Protein AF-A0A0N0JSH3-F1 (afdb_monomer_lite)

Secondary structure (DSSP, 8-state):
---------TTHHHHHHHHHHHHHHHHHHHHS--------SSHHHHHHHHHHHHTT-THHHHS-B-TTS-BGGG-B-TTSSSBPPTT-SS-TTT---SS--HHHHHHHHHHHHHHHHHHHHHHHHHHHHHHHHHHTTT-GGGTS-SS-HHHHHHHH-HHHHHHH--SS---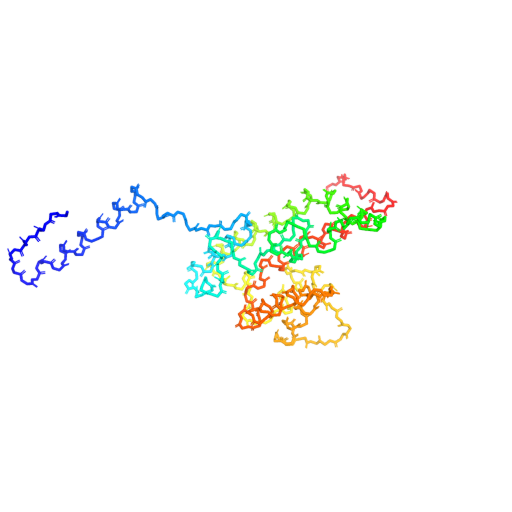-HHHHHHHHHHHHS---SS-HHHHHHHHHHHHHHHH-GGGGHHHHHHHHHHHHHHHHHHHTTTS--------

pLDDT: mean 78.21, std 17.02, range [31.05, 97.19]

Foldseek 3Di:
DDDDDDDDDDPPVVVVVVVVVVVVVCVCCVVPVPPPQLAAPQPLRNLLVVLVVVVVHPVVVLQPADPVRHRLLQQAALQFLEHPDPPDNHHPQQDQPPPGDVNNVVSVVVSVVLNVQLVVLLVVLSVVLSVVCVVVVNDCVSQPDPFDRLVSCVVNQVLLNVQLDDPDDPDGPLVSQVSSCVRQQADDDDDPVVRVSSVSSSVSCNVPVSSCRSSSSRNRSNSVSVVVVVVPPPPPPVPPDDD

Structure (mmCIF, N/CA/C/O backbone):
data_AF-A0A0N0JSH3-F1
#
_entry.id   AF-A0A0N0JSH3-F1
#
loop_
_atom_site.group_PDB
_atom_site.id
_atom_site.type_symbol
_atom_site.label_atom_id
_atom_site.label_alt_id
_atom_site.label_comp_id
_atom_site.label_asym_id
_atom_site.label_entity_id
_atom_site.label_seq_id
_atom_site.pdbx_PDB_ins_code
_atom_site.Cartn_x
_atom_site.Cartn_y
_atom_site.Cartn_z
_atom_site.occupancy
_atom_site.B_iso_or_equiv
_atom_site.auth_seq_id
_atom_site.auth_comp_id
_atom_site.auth_asym_id
_atom_site.auth_atom_id
_atom_site.pdbx_PDB_model_num
ATOM 1 N N . MET A 1 1 ? -18.589 39.983 16.645 1.00 31.05 1 MET A N 1
ATOM 2 C CA . MET A 1 1 ? -19.443 39.032 17.389 1.00 31.05 1 MET A CA 1
ATOM 3 C C . MET A 1 1 ? -20.475 39.830 18.170 1.00 31.05 1 MET A C 1
ATOM 5 O O . MET A 1 1 ? -20.042 40.717 18.897 1.00 31.05 1 MET A O 1
ATOM 9 N N . PRO A 1 2 ? -21.789 39.591 18.030 1.00 38.00 2 PRO A N 1
ATOM 10 C CA . PRO A 1 2 ? -22.764 40.142 18.962 1.00 38.00 2 PRO A CA 1
ATOM 11 C C . PRO A 1 2 ? -22.896 39.219 20.181 1.00 38.00 2 PRO A C 1
ATOM 13 O O . PRO A 1 2 ? -23.019 38.004 20.034 1.00 38.00 2 PRO A O 1
ATOM 16 N N . ALA A 1 3 ? -22.852 39.801 21.378 1.00 40.16 3 ALA A N 1
ATOM 17 C CA . ALA A 1 3 ? -23.120 39.107 22.631 1.00 40.16 3 ALA A CA 1
ATOM 18 C C . ALA A 1 3 ? -24.634 39.093 22.878 1.00 40.16 3 ALA A C 1
ATOM 20 O O . ALA A 1 3 ? -25.240 40.146 23.067 1.00 40.16 3 ALA A O 1
ATOM 21 N N . TYR A 1 4 ? -25.240 37.907 22.866 1.00 42.47 4 TYR A N 1
ATOM 22 C CA . TYR A 1 4 ? -26.627 37.727 23.285 1.00 42.47 4 TYR A CA 1
ATOM 23 C C . TYR A 1 4 ? -26.655 37.365 24.769 1.00 42.47 4 TYR A C 1
ATOM 25 O O . TYR A 1 4 ? -26.170 36.309 25.168 1.00 42.47 4 TYR A O 1
ATOM 33 N N . VAL A 1 5 ? -27.218 38.256 25.584 1.00 43.81 5 VAL A N 1
ATOM 34 C CA . VAL A 1 5 ? -27.524 37.998 26.995 1.00 43.81 5 VAL A CA 1
ATOM 35 C C . VAL A 1 5 ? -28.981 37.552 27.070 1.00 43.81 5 VAL A C 1
ATOM 37 O O . VAL A 1 5 ? -29.881 38.349 26.821 1.00 43.81 5 VAL A O 1
ATOM 40 N N . PHE A 1 6 ? -29.213 36.283 27.408 1.00 46.25 6 PHE A N 1
ATOM 41 C CA . PHE A 1 6 ? -30.544 35.770 27.730 1.00 46.25 6 PHE A CA 1
ATOM 42 C C . PHE A 1 6 ? -30.698 35.686 29.249 1.00 46.25 6 PHE A C 1
ATOM 44 O O . PHE A 1 6 ? -30.020 34.906 29.915 1.00 46.25 6 PHE A O 1
ATOM 51 N N . SER A 1 7 ? -31.595 36.504 29.799 1.00 48.81 7 SER A N 1
ATOM 52 C CA . SER A 1 7 ? -32.065 36.402 31.178 1.00 48.81 7 SER A CA 1
ATOM 53 C C . SER A 1 7 ? -33.375 35.606 31.211 1.00 48.81 7 SER A C 1
ATOM 55 O O . SER A 1 7 ? -34.373 36.021 30.628 1.00 48.81 7 SER A O 1
ATOM 57 N N . GLY A 1 8 ? -33.397 34.464 31.909 1.00 41.50 8 GLY A N 1
ATOM 58 C CA . GLY A 1 8 ? -34.661 33.806 32.264 1.00 41.50 8 GLY A CA 1
ATOM 59 C C . GLY A 1 8 ? -34.626 32.288 32.469 1.00 41.50 8 GLY A C 1
ATOM 60 O O . GLY A 1 8 ? -34.658 31.540 31.507 1.00 41.50 8 GLY A O 1
ATOM 61 N N . ARG A 1 9 ? -34.702 31.886 33.749 1.00 43.53 9 ARG A N 1
ATOM 62 C CA . ARG A 1 9 ? -35.188 30.610 34.332 1.00 43.53 9 ARG A CA 1
ATOM 63 C C . ARG A 1 9 ? -34.548 29.280 33.869 1.00 43.53 9 ARG A C 1
ATOM 65 O O . ARG A 1 9 ? -34.719 28.791 32.758 1.00 43.53 9 ARG A O 1
ATOM 72 N N . GLU A 1 10 ? -33.920 28.636 34.852 1.00 52.78 10 GLU A N 1
ATOM 73 C CA . GLU A 1 10 ? -32.887 27.585 34.814 1.00 52.78 10 GLU A CA 1
ATOM 74 C C . GLU A 1 10 ? -33.228 26.220 34.181 1.00 52.78 10 GLU A C 1
ATOM 76 O O . GLU A 1 10 ? -32.388 25.333 34.223 1.00 52.78 10 GLU A O 1
ATOM 81 N N . HIS A 1 11 ? -34.392 26.020 33.553 1.00 49.91 11 HIS A N 1
ATOM 82 C CA . HIS A 1 11 ? -34.726 24.716 32.942 1.00 49.91 11 HIS A CA 1
ATOM 83 C C . HIS A 1 11 ? -35.143 24.783 31.462 1.00 49.91 11 HIS A C 1
ATOM 85 O O . HIS A 1 11 ? -34.982 23.796 30.755 1.00 49.91 11 HIS A O 1
ATOM 91 N N . GLY A 1 12 ? -35.592 25.937 30.950 1.00 46.66 12 GLY A N 1
ATOM 92 C CA . GLY A 1 12 ? -35.904 26.109 29.518 1.00 46.66 12 GLY A CA 1
ATOM 93 C C . GLY A 1 12 ? -34.688 26.485 28.662 1.00 46.66 12 GLY A C 1
ATOM 94 O O . GLY A 1 12 ? -34.668 26.253 27.456 1.00 46.66 12 GLY A O 1
ATOM 95 N N . CYS A 1 13 ? -33.644 27.041 29.284 1.00 57.53 13 CYS A N 1
ATOM 96 C CA . CYS A 1 13 ? -32.451 27.490 28.570 1.00 57.53 13 CYS A CA 1
ATOM 97 C C . CYS A 1 13 ? -31.596 26.337 28.041 1.00 57.53 13 CYS A C 1
ATOM 99 O O . CYS A 1 13 ? -31.054 26.467 26.954 1.00 57.53 13 CYS A O 1
ATOM 101 N N . ALA A 1 14 ? -31.471 25.217 28.757 1.00 60.38 14 ALA A N 1
ATOM 102 C CA . ALA A 1 14 ? -30.581 24.132 28.333 1.00 60.38 14 ALA A CA 1
ATOM 103 C C . ALA A 1 14 ? -31.042 23.482 27.019 1.00 60.38 14 ALA A C 1
ATOM 105 O O . ALA A 1 14 ? -30.232 23.251 26.124 1.00 60.38 14 ALA A O 1
ATOM 106 N N . GLU A 1 15 ? -32.348 23.251 26.878 1.00 65.94 15 GLU A N 1
ATOM 107 C CA . GLU A 1 15 ? -32.931 22.644 25.681 1.00 65.94 15 GLU A CA 1
ATOM 108 C C . GLU A 1 15 ? -32.900 23.609 24.487 1.00 65.94 15 GLU A C 1
ATOM 110 O O . GLU A 1 15 ? -32.512 23.226 23.387 1.00 65.94 15 GLU A O 1
ATOM 115 N N . LEU A 1 16 ? -33.190 24.896 24.709 1.00 64.56 16 LEU A N 1
ATOM 116 C CA . LEU A 1 16 ? -33.089 25.923 23.668 1.00 64.56 16 LEU A CA 1
ATOM 117 C C . LEU A 1 16 ? -31.639 26.197 23.244 1.00 64.56 16 LEU A C 1
ATOM 119 O O . LEU A 1 16 ? -31.386 26.437 22.065 1.00 64.56 16 LEU A O 1
ATOM 123 N N . ILE A 1 17 ? -30.681 26.115 24.171 1.00 67.56 17 ILE A N 1
ATOM 124 C CA . ILE A 1 17 ? -29.247 26.174 23.861 1.00 67.56 17 ILE A CA 1
ATOM 125 C C . ILE A 1 17 ? -28.844 24.940 23.051 1.00 67.56 17 ILE A C 1
ATOM 127 O O . ILE A 1 17 ? -28.166 25.093 22.043 1.00 67.56 17 ILE A O 1
ATOM 131 N N . ALA A 1 18 ? -29.297 23.738 23.422 1.00 64.56 18 ALA A N 1
ATOM 132 C CA . ALA A 1 18 ? -28.994 22.512 22.685 1.00 64.56 18 ALA A CA 1
ATOM 133 C C . ALA A 1 18 ? -29.562 22.539 21.257 1.00 64.56 18 ALA A C 1
ATOM 135 O O . ALA A 1 18 ? -28.851 22.214 20.305 1.00 64.56 18 ALA A O 1
ATOM 136 N N . ILE A 1 19 ? -30.806 22.998 21.090 1.00 71.75 19 ILE A N 1
ATOM 137 C CA . ILE A 1 19 ? -31.431 23.192 19.775 1.00 71.75 19 ILE A CA 1
ATOM 138 C C . ILE A 1 19 ? -30.678 24.269 18.986 1.00 71.75 19 ILE A C 1
ATOM 140 O O . ILE A 1 19 ? -30.358 24.056 17.819 1.00 71.75 19 ILE A O 1
ATOM 144 N N . GLY A 1 20 ? -30.327 25.394 19.615 1.00 70.31 20 GLY A N 1
ATOM 145 C CA . GLY A 1 20 ? -29.546 26.462 18.990 1.00 70.31 20 GLY A CA 1
ATOM 146 C C . GLY A 1 20 ? -28.155 26.004 18.542 1.00 70.31 20 GLY A C 1
ATOM 147 O O . GLY A 1 20 ? -27.730 26.328 17.436 1.00 70.31 20 GLY A O 1
ATOM 148 N N . SER A 1 21 ? -27.473 25.192 19.350 1.00 61.47 21 SER A N 1
ATOM 149 C CA . SER A 1 21 ? -26.186 24.577 19.017 1.00 61.47 21 SER A CA 1
ATOM 150 C C . SER A 1 21 ? -26.311 23.550 17.894 1.00 61.47 21 SER A C 1
ATOM 152 O O . SER A 1 21 ? -25.480 23.546 16.991 1.00 61.47 21 SER A O 1
ATOM 154 N N . ALA A 1 22 ? -27.358 22.720 17.898 1.00 67.62 22 ALA A N 1
ATOM 155 C CA . ALA A 1 22 ? -27.612 21.751 16.834 1.00 67.62 22 ALA A CA 1
ATOM 156 C C . ALA A 1 22 ? -27.946 22.445 15.505 1.00 67.62 22 ALA A C 1
ATOM 158 O O . ALA A 1 22 ? -27.391 22.093 14.468 1.00 67.62 22 ALA A O 1
ATOM 159 N N . MET A 1 23 ? -28.794 23.477 15.528 1.00 65.56 23 MET A N 1
ATOM 160 C CA . MET A 1 23 ? -29.106 24.288 14.348 1.00 65.56 23 MET A CA 1
ATOM 161 C C . MET A 1 23 ? -27.887 25.072 13.860 1.00 65.56 23 MET A C 1
ATOM 163 O O . MET A 1 23 ? -27.677 25.159 12.654 1.00 65.56 23 MET A O 1
ATOM 167 N N . GLY A 1 24 ? -27.067 25.598 14.774 1.00 62.78 24 GLY A N 1
ATOM 168 C CA . GLY A 1 24 ? -25.796 26.246 14.461 1.00 62.78 24 GLY A CA 1
ATOM 169 C C . GLY A 1 24 ? -24.831 25.291 13.765 1.00 62.78 24 GLY A C 1
ATOM 170 O O . GLY A 1 24 ? -24.335 25.617 12.693 1.00 62.78 24 GLY A O 1
ATOM 171 N N . ALA A 1 25 ? -24.662 24.080 14.300 1.00 61.50 25 ALA A N 1
ATOM 172 C CA . ALA A 1 25 ? -23.846 23.037 13.689 1.00 61.50 25 ALA A CA 1
ATOM 173 C C . ALA A 1 25 ? -24.389 22.627 12.311 1.00 61.50 25 ALA A C 1
ATOM 175 O O . ALA A 1 25 ? -23.640 22.606 11.342 1.00 61.50 25 ALA A O 1
ATOM 176 N N . ILE A 1 26 ? -25.694 22.370 12.174 1.00 68.62 26 ILE A N 1
ATOM 177 C CA . ILE A 1 26 ? -26.312 22.024 10.883 1.00 68.62 26 ILE A CA 1
ATOM 178 C C . ILE A 1 26 ? -26.138 23.163 9.874 1.00 68.62 26 ILE A C 1
ATOM 180 O O . ILE A 1 26 ? -25.808 22.918 8.718 1.00 68.62 26 ILE A O 1
ATOM 184 N N . PHE A 1 27 ? -26.341 24.415 10.279 1.00 63.75 27 PHE A N 1
ATOM 185 C CA . PHE A 1 27 ? -26.174 25.584 9.418 1.00 63.75 27 PHE A CA 1
ATOM 186 C C . PHE A 1 27 ? -24.713 25.791 8.998 1.00 63.75 27 PHE A C 1
ATOM 188 O O . PHE A 1 27 ? -24.432 26.065 7.831 1.00 63.75 27 PHE A O 1
ATOM 195 N N . GLU A 1 28 ? -23.781 25.623 9.933 1.00 50.44 28 GLU A N 1
ATOM 196 C CA . GLU A 1 28 ? -22.346 25.709 9.691 1.00 50.44 28 GLU A CA 1
ATOM 197 C C . GLU A 1 28 ? -21.893 24.596 8.741 1.00 50.44 28 GLU A C 1
ATOM 199 O O . GLU A 1 28 ? -21.322 24.908 7.701 1.00 50.44 28 GLU A O 1
ATOM 204 N N . PHE A 1 29 ? -22.272 23.340 8.992 1.00 51.88 29 PHE A N 1
ATOM 205 C CA . PHE A 1 29 ? -21.924 22.189 8.150 1.00 51.88 29 PHE A CA 1
ATOM 206 C C . PHE A 1 29 ? -22.718 22.090 6.836 1.00 51.88 29 PHE A C 1
ATOM 208 O O . PHE A 1 29 ? -22.288 21.390 5.923 1.00 51.88 29 PHE A O 1
ATOM 215 N N . SER A 1 30 ? -23.849 22.790 6.693 1.00 61.78 30 SER A N 1
ATOM 216 C CA . SER A 1 30 ? -24.606 22.858 5.428 1.00 61.78 30 SER A CA 1
ATOM 217 C C . SER A 1 30 ? -24.150 23.995 4.513 1.00 61.78 30 SER A C 1
ATOM 219 O O . SER A 1 30 ? -24.219 23.852 3.294 1.00 61.78 30 SER A O 1
ATOM 221 N N . ARG A 1 31 ? -23.663 25.118 5.064 1.00 48.12 31 ARG A N 1
ATOM 222 C CA . ARG A 1 31 ? -23.087 26.228 4.276 1.00 48.12 31 ARG A CA 1
ATOM 223 C C . ARG A 1 31 ? -21.583 26.099 4.064 1.00 48.12 31 ARG A C 1
ATOM 225 O O . ARG A 1 31 ? -21.066 26.584 3.062 1.00 48.12 31 ARG A O 1
ATOM 232 N N . HIS A 1 32 ? -20.898 25.463 5.003 1.00 47.12 32 HIS A N 1
ATOM 233 C CA . HIS A 1 32 ? -19.485 25.129 4.952 1.00 47.12 32 HIS A CA 1
ATOM 234 C C . HIS A 1 32 ? -19.392 23.631 5.245 1.00 47.12 32 HIS A C 1
ATOM 236 O O . HIS A 1 32 ? -19.139 23.268 6.397 1.00 47.12 32 HIS A O 1
ATOM 242 N N . PRO A 1 33 ? -19.623 22.745 4.248 1.00 46.34 33 PRO A N 1
ATOM 243 C CA . PRO A 1 33 ? -19.330 21.326 4.433 1.00 46.34 33 PRO A CA 1
ATOM 244 C C . PRO A 1 33 ? -17.952 21.230 5.086 1.00 46.34 33 PRO A C 1
ATOM 246 O O . PRO A 1 33 ? -17.072 22.002 4.674 1.00 46.34 33 PRO A O 1
ATOM 249 N N . PRO A 1 34 ? -17.783 20.404 6.142 1.00 46.03 34 PRO A N 1
ATOM 250 C CA . PRO A 1 34 ? -16.539 20.350 6.898 1.00 46.03 34 PRO A CA 1
ATOM 251 C C . PRO A 1 34 ? -15.423 20.286 5.873 1.00 46.03 34 PRO A C 1
ATOM 253 O O . PRO A 1 34 ? -15.451 19.380 5.036 1.00 46.03 34 PRO A O 1
ATOM 256 N N . ARG A 1 35 ? -14.577 21.339 5.843 1.00 47.41 35 ARG A N 1
ATOM 257 C CA . ARG A 1 35 ? -13.574 21.547 4.786 1.00 47.41 35 ARG A CA 1
ATOM 258 C C . ARG A 1 35 ? -12.965 20.191 4.537 1.00 47.41 35 ARG A C 1
ATOM 260 O O . ARG A 1 35 ? -12.456 19.619 5.502 1.00 47.41 35 ARG A O 1
ATOM 267 N N . SER A 1 36 ? -13.170 19.687 3.320 1.00 43.69 36 SER A N 1
ATOM 268 C CA . SER A 1 36 ? -12.967 18.295 2.936 1.00 43.69 36 SER A CA 1
ATOM 269 C C . SER A 1 36 ? -11.839 17.706 3.767 1.00 43.69 36 SER A C 1
ATOM 271 O O . SER A 1 36 ? -10.771 18.334 3.784 1.00 43.69 36 SER A O 1
ATOM 273 N N . PRO A 1 37 ? -12.033 16.575 4.480 1.00 51.50 37 PRO A N 1
ATOM 274 C CA . PRO A 1 37 ? -10.904 15.895 5.097 1.00 51.50 37 PRO A CA 1
ATOM 275 C C . PRO A 1 37 ? -9.791 15.889 4.059 1.00 51.50 37 PRO A C 1
ATOM 277 O O . PRO A 1 37 ? -10.074 15.623 2.893 1.00 51.50 37 PRO A O 1
ATOM 280 N N . GLN A 1 38 ? -8.593 16.357 4.416 1.00 50.06 38 GLN A N 1
ATOM 281 C CA . GLN A 1 38 ? -7.490 16.387 3.462 1.00 50.06 38 GLN A CA 1
ATOM 282 C C . GLN A 1 38 ? -7.248 14.941 3.040 1.00 50.06 38 GLN A C 1
ATOM 284 O O . GLN A 1 38 ? -6.662 14.145 3.771 1.00 50.06 38 GLN A O 1
ATOM 289 N N . TYR A 1 39 ? -7.849 14.584 1.915 1.00 52.81 39 TYR A N 1
ATOM 290 C CA . TYR A 1 39 ? -7.804 13.264 1.346 1.00 52.81 39 TYR A CA 1
ATOM 291 C C . TYR A 1 39 ? -6.515 13.216 0.554 1.00 52.81 39 TYR A C 1
ATOM 293 O O . TYR A 1 39 ? -6.191 14.141 -0.190 1.00 52.81 39 TYR A O 1
ATOM 301 N N . SER A 1 40 ? -5.750 12.154 0.765 1.00 60.94 40 SER A N 1
ATOM 302 C CA . SER A 1 40 ? -4.561 11.919 -0.031 1.00 60.94 40 SER A CA 1
ATOM 303 C C . SER A 1 40 ? -4.949 11.854 -1.512 1.00 60.94 40 SER A C 1
ATOM 305 O O . SER A 1 40 ? -5.975 11.263 -1.857 1.00 60.94 40 SER A O 1
ATOM 307 N N . ASP A 1 41 ? -4.080 12.355 -2.393 1.00 66.81 41 ASP A N 1
ATOM 308 C CA . ASP A 1 41 ? -4.169 12.117 -3.846 1.00 66.81 41 ASP A CA 1
ATOM 309 C C . ASP A 1 41 ? -4.151 10.613 -4.198 1.00 66.81 41 ASP A C 1
ATOM 311 O O . ASP A 1 41 ? -4.402 10.200 -5.331 1.00 66.81 41 ASP A O 1
ATOM 315 N N . VAL A 1 42 ? -3.836 9.769 -3.215 1.00 81.00 42 VAL A N 1
ATOM 316 C CA . VAL A 1 42 ? -3.850 8.318 -3.296 1.00 81.00 42 VAL A CA 1
ATOM 317 C C . VAL A 1 42 ? -5.218 7.794 -2.838 1.00 81.00 42 VAL A C 1
ATOM 319 O O . VAL A 1 42 ? -5.506 7.736 -1.641 1.00 81.00 42 VAL A O 1
ATOM 322 N N . ALA A 1 43 ? -6.049 7.375 -3.796 1.00 84.75 43 ALA A N 1
ATOM 323 C CA . ALA A 1 43 ? -7.430 6.933 -3.566 1.00 84.75 43 ALA A CA 1
ATOM 324 C C . ALA A 1 43 ? -7.564 5.864 -2.468 1.00 84.75 43 ALA A C 1
ATOM 326 O O . ALA A 1 43 ? -8.422 5.974 -1.596 1.00 84.75 43 ALA A O 1
ATOM 327 N N . GLU A 1 44 ? -6.682 4.865 -2.460 1.00 88.75 44 GLU A N 1
ATOM 328 C CA . GLU A 1 44 ? -6.686 3.807 -1.452 1.00 88.75 44 GLU A CA 1
ATOM 329 C C . GLU A 1 44 ? -6.384 4.319 -0.037 1.00 88.75 44 GLU A C 1
ATOM 331 O O . GLU A 1 44 ? -6.954 3.826 0.928 1.00 88.75 44 GLU A O 1
ATOM 336 N N . VAL A 1 45 ? -5.544 5.343 0.115 1.00 87.00 45 VAL A N 1
ATOM 337 C CA . VAL A 1 45 ? -5.263 5.942 1.429 1.00 87.00 45 VAL A CA 1
ATOM 338 C C . VAL A 1 45 ? -6.488 6.696 1.926 1.00 87.00 45 VAL A C 1
ATOM 340 O O . VAL A 1 45 ? -6.862 6.578 3.088 1.00 87.00 45 VAL A O 1
ATOM 343 N N . SER A 1 46 ? -7.137 7.443 1.038 1.00 85.75 46 SER A N 1
ATOM 344 C CA . SER A 1 46 ? -8.351 8.188 1.361 1.00 85.75 46 SER A CA 1
ATOM 345 C C . SER A 1 46 ? -9.494 7.256 1.760 1.00 85.75 46 SER A C 1
ATOM 347 O O . SER A 1 46 ? -10.121 7.483 2.790 1.00 85.75 46 SER A O 1
ATOM 349 N N . ALA A 1 47 ? -9.706 6.170 1.015 1.00 87.50 47 ALA A N 1
ATOM 350 C CA . ALA A 1 47 ? -10.706 5.159 1.346 1.00 87.50 47 ALA A CA 1
ATOM 351 C C . ALA A 1 47 ? -10.400 4.454 2.678 1.00 87.50 47 ALA A C 1
ATOM 353 O O . ALA A 1 47 ? -11.281 4.327 3.521 1.00 87.50 47 ALA A O 1
ATOM 354 N N . PHE A 1 48 ? -9.141 4.069 2.910 1.00 88.25 48 PHE A N 1
ATOM 355 C CA . PHE A 1 48 ? -8.706 3.479 4.179 1.00 88.25 48 PHE A CA 1
ATOM 356 C C . PHE A 1 48 ? -9.028 4.383 5.371 1.00 88.25 48 PHE A C 1
ATOM 358 O O . PHE A 1 48 ? -9.611 3.943 6.358 1.00 88.25 48 PHE A O 1
ATOM 365 N N . LEU A 1 49 ? -8.677 5.665 5.267 1.00 84.31 49 LEU A N 1
ATOM 366 C CA . LEU A 1 49 ? -8.932 6.628 6.332 1.00 84.31 49 LEU A CA 1
ATOM 367 C C . LEU A 1 49 ? -10.426 6.839 6.565 1.00 84.31 49 LEU A C 1
ATOM 369 O O . LEU A 1 49 ? -10.826 6.956 7.713 1.00 84.31 49 LEU A O 1
ATOM 373 N N . GLN A 1 50 ? -11.245 6.853 5.510 1.00 83.38 50 GLN A N 1
ATOM 374 C CA . GLN A 1 50 ? -12.701 6.962 5.638 1.00 83.38 50 GLN A CA 1
ATOM 375 C C . GLN A 1 50 ? -13.303 5.757 6.364 1.00 83.38 50 GLN A C 1
ATOM 377 O O . GLN A 1 50 ? -14.097 5.948 7.281 1.00 83.38 50 GLN A O 1
ATOM 382 N N . VAL A 1 51 ? -12.903 4.535 5.999 1.00 85.12 51 VAL A N 1
ATOM 383 C CA . VAL A 1 51 ? -13.352 3.313 6.686 1.00 85.12 51 VAL A CA 1
ATOM 384 C C . VAL A 1 51 ? -12.997 3.395 8.168 1.00 85.12 51 VAL A C 1
ATOM 386 O O . VAL A 1 51 ? -13.856 3.217 9.027 1.00 85.12 51 VAL A O 1
ATOM 389 N N . TYR A 1 52 ? -11.751 3.728 8.496 1.00 81.88 52 TYR A N 1
ATOM 390 C CA . TYR A 1 52 ? -11.329 3.755 9.894 1.00 81.88 52 TYR A CA 1
ATOM 391 C C . TYR A 1 52 ? -11.849 4.952 10.698 1.00 81.88 52 TYR A C 1
ATOM 393 O O . TYR A 1 52 ? -11.968 4.841 11.919 1.00 81.88 52 TYR A O 1
ATOM 401 N N . ASP A 1 53 ? -12.227 6.049 10.042 1.00 81.62 53 ASP A N 1
ATOM 402 C CA . ASP A 1 53 ? -12.965 7.153 10.662 1.00 81.62 53 ASP A CA 1
ATOM 403 C C . ASP A 1 53 ? -14.397 6.723 11.029 1.00 81.62 53 ASP A C 1
ATOM 405 O O . ASP A 1 53 ? -14.849 6.958 12.150 1.00 81.62 53 ASP A O 1
ATOM 409 N N . GLN A 1 54 ? -15.079 5.981 10.146 1.00 81.75 54 GLN A N 1
ATOM 410 C CA . GLN A 1 54 ? -16.399 5.394 10.433 1.00 81.75 54 GLN A CA 1
ATOM 411 C C . GLN A 1 54 ? -16.344 4.398 11.600 1.00 81.75 54 GLN A C 1
ATOM 413 O O . GLN A 1 54 ? -17.242 4.377 12.443 1.00 81.75 54 GLN A O 1
ATOM 418 N N . LEU A 1 55 ? -15.249 3.642 11.701 1.00 78.69 55 LEU A N 1
ATOM 419 C CA . LEU A 1 55 ? -14.960 2.735 12.816 1.00 78.69 55 LEU A CA 1
ATOM 420 C C . LEU A 1 55 ? -14.523 3.454 14.105 1.00 78.69 55 LEU A C 1
ATOM 422 O O . LEU A 1 55 ? -14.252 2.794 15.107 1.00 78.69 55 LEU A O 1
ATOM 426 N N . ARG A 1 56 ? -14.434 4.794 14.097 1.00 75.56 56 ARG A N 1
ATOM 427 C CA . ARG A 1 56 ? -13.955 5.629 15.214 1.00 75.56 56 ARG A CA 1
ATOM 428 C C . ARG A 1 56 ? -12.575 5.209 15.732 1.00 75.56 56 ARG A C 1
ATOM 430 O O . ARG A 1 56 ? -12.292 5.299 16.927 1.00 75.56 56 ARG A O 1
ATOM 437 N N . SER A 1 57 ? -11.711 4.735 14.838 1.00 73.62 57 SER A N 1
ATOM 438 C CA . SER A 1 57 ? -10.360 4.304 15.184 1.00 73.62 57 SER A CA 1
ATOM 439 C C . SER A 1 57 ? -9.400 5.499 15.250 1.00 73.62 57 SER A C 1
ATOM 441 O O . SER A 1 57 ? -9.407 6.335 14.343 1.00 73.62 57 SER A O 1
ATOM 443 N N . PRO A 1 58 ? -8.481 5.566 16.234 1.00 69.75 58 PRO A N 1
ATOM 444 C CA . PRO A 1 58 ? -7.478 6.633 16.325 1.00 69.75 58 PRO A CA 1
ATOM 445 C C . PRO A 1 58 ? -6.354 6.515 15.272 1.00 69.75 58 PRO A C 1
ATOM 447 O O . PRO A 1 58 ? -5.322 7.173 15.365 1.00 69.75 58 PRO A O 1
ATOM 450 N N . LEU A 1 59 ? -6.525 5.684 14.237 1.00 71.19 59 LEU A N 1
ATOM 451 C CA . LEU A 1 59 ? -5.556 5.464 13.155 1.00 71.19 59 LEU A CA 1
ATOM 452 C C . LEU A 1 59 ? -5.114 6.744 12.445 1.00 71.19 59 LEU A C 1
ATOM 454 O O . LEU A 1 59 ? -3.968 6.846 12.006 1.00 71.19 59 LEU A O 1
ATOM 458 N N . ARG A 1 60 ? -6.001 7.738 12.348 1.00 65.81 60 ARG A N 1
ATOM 459 C CA . ARG A 1 60 ? -5.686 9.010 11.692 1.00 65.81 60 ARG A CA 1
ATOM 460 C C . ARG A 1 60 ? -4.584 9.788 12.415 1.00 65.81 60 ARG A C 1
ATOM 462 O O . ARG A 1 60 ? -3.846 10.516 11.757 1.00 65.81 60 ARG A O 1
ATOM 469 N N . GLU A 1 61 ? -4.440 9.605 13.726 1.00 67.94 61 GLU A N 1
ATOM 470 C CA . GLU A 1 61 ? -3.380 10.221 14.534 1.00 67.94 61 GLU A CA 1
ATOM 471 C C . GLU A 1 61 ? -2.025 9.530 14.321 1.00 67.94 61 GLU A C 1
ATOM 473 O O . GLU A 1 61 ? -0.973 10.161 14.419 1.00 67.94 61 GLU A O 1
ATOM 478 N N . ALA A 1 62 ? -2.035 8.242 13.961 1.00 69.00 62 ALA A N 1
ATOM 479 C CA . ALA A 1 62 ? -0.826 7.495 13.617 1.00 69.00 62 ALA A CA 1
ATOM 480 C C . ALA A 1 62 ? -0.276 7.859 12.224 1.00 69.00 62 ALA A C 1
ATOM 482 O O . ALA A 1 62 ? 0.911 7.658 11.929 1.00 69.00 62 ALA A O 1
ATOM 483 N N . CYS A 1 63 ? -1.122 8.436 11.369 1.00 68.31 63 CYS A N 1
ATOM 484 C CA . CYS A 1 63 ? -0.721 9.059 10.120 1.00 68.31 63 CYS A CA 1
ATOM 485 C C . CYS A 1 63 ? -0.026 10.398 10.416 1.00 68.31 63 CYS A C 1
ATOM 487 O O . CYS A 1 63 ? -0.670 11.424 10.575 1.00 68.31 63 CYS A O 1
ATOM 489 N N . GLY A 1 64 ? 1.309 10.405 10.467 1.00 65.62 64 GLY A N 1
ATOM 490 C CA . GLY A 1 64 ? 2.080 11.653 10.458 1.00 65.62 64 GLY A CA 1
ATOM 491 C C . GLY A 1 64 ? 1.864 12.380 9.128 1.00 65.62 64 GLY A C 1
ATOM 492 O O . GLY A 1 64 ? 2.344 11.911 8.095 1.00 65.62 64 GLY A O 1
ATOM 493 N N . TRP A 1 65 ? 1.083 13.457 9.134 1.00 66.00 65 TRP A N 1
ATOM 494 C CA . TRP A 1 65 ? 0.801 14.278 7.955 1.00 66.00 65 TRP A CA 1
ATOM 495 C C . TRP A 1 65 ? 1.880 15.348 7.783 1.00 66.00 65 TRP A C 1
ATOM 497 O O . TRP A 1 65 ? 2.294 15.975 8.756 1.00 66.00 65 TRP A O 1
ATOM 507 N N . THR A 1 66 ? 2.328 15.573 6.548 1.00 60.88 66 THR A N 1
ATOM 508 C CA . THR A 1 66 ? 3.201 16.706 6.212 1.00 60.88 66 THR A CA 1
ATOM 509 C C . THR A 1 66 ? 2.410 18.018 6.179 1.00 60.88 66 THR A C 1
ATOM 511 O O . THR A 1 66 ? 1.185 18.011 6.067 1.00 60.88 66 THR A O 1
ATOM 514 N N . GLU A 1 67 ? 3.107 19.162 6.167 1.00 52.91 67 GLU A N 1
ATOM 515 C CA . GLU A 1 67 ? 2.499 20.491 5.940 1.00 52.91 67 GLU A CA 1
ATOM 516 C C . GLU A 1 67 ? 1.698 20.566 4.626 1.00 52.91 67 GLU A C 1
ATOM 518 O O . GLU A 1 67 ? 0.754 21.340 4.499 1.00 52.91 67 GLU A O 1
ATOM 523 N N . THR A 1 68 ? 2.051 19.721 3.653 1.00 52.19 68 THR A N 1
ATOM 524 C CA . THR A 1 68 ? 1.369 19.590 2.359 1.00 52.19 68 THR A CA 1
ATOM 525 C C . THR A 1 68 ? 0.178 18.626 2.384 1.00 52.19 68 THR A C 1
ATOM 527 O O . THR A 1 68 ? -0.374 18.327 1.329 1.00 52.19 68 THR A O 1
ATOM 530 N N . GLY A 1 69 ? -0.206 18.102 3.553 1.00 57.62 69 GLY A N 1
ATOM 531 C CA . GLY A 1 69 ? -1.330 17.176 3.692 1.00 57.62 69 GLY A CA 1
ATOM 532 C C . GLY A 1 69 ? -1.058 15.781 3.126 1.00 57.62 69 GLY A C 1
ATOM 533 O O . GLY A 1 69 ? -1.995 15.043 2.837 1.00 57.62 69 GLY A O 1
ATOM 534 N N . VAL A 1 70 ? 0.208 15.383 2.960 1.00 61.12 70 VAL A N 1
ATOM 535 C CA . VAL A 1 70 ? 0.570 14.026 2.525 1.00 61.12 70 VAL A CA 1
ATOM 536 C C . VAL A 1 70 ? 0.847 13.173 3.752 1.00 61.12 70 VAL A C 1
ATOM 538 O O . VAL A 1 70 ? 1.666 13.528 4.598 1.00 61.12 70 VAL A O 1
ATOM 541 N N . CYS A 1 71 ? 0.201 12.013 3.846 1.00 69.12 71 CYS A N 1
ATOM 542 C CA . CYS A 1 71 ? 0.540 11.052 4.884 1.00 69.12 71 CYS A CA 1
ATOM 543 C C . CYS A 1 71 ? 1.949 10.503 4.620 1.00 69.12 71 CYS A C 1
ATOM 545 O O . CYS A 1 71 ? 2.185 9.821 3.619 1.00 69.12 71 CYS A O 1
ATOM 547 N N . GLU A 1 72 ? 2.889 10.760 5.531 1.00 73.06 72 GLU A N 1
ATOM 548 C CA . GLU A 1 72 ? 4.280 10.318 5.410 1.00 73.06 72 GLU A CA 1
ATOM 549 C C . GLU A 1 72 ? 4.408 8.803 5.262 1.00 73.06 72 GLU A C 1
ATOM 551 O O . GLU A 1 72 ? 5.397 8.333 4.704 1.00 73.06 72 GLU A O 1
ATOM 556 N N . LEU A 1 73 ? 3.432 8.028 5.744 1.00 81.06 73 LEU A N 1
ATOM 557 C CA . LEU A 1 73 ? 3.396 6.571 5.602 1.00 81.06 73 LEU A CA 1
ATOM 558 C C . LEU A 1 73 ? 3.248 6.137 4.138 1.00 81.06 73 LEU A C 1
ATOM 560 O O . LEU A 1 73 ? 3.836 5.133 3.738 1.00 81.06 73 LEU A O 1
ATOM 564 N N . TYR A 1 74 ? 2.522 6.913 3.332 1.00 84.50 74 TYR A N 1
ATOM 565 C CA . TYR A 1 74 ? 1.992 6.485 2.038 1.00 84.50 74 TYR A CA 1
ATOM 566 C C . TYR A 1 74 ? 2.572 7.263 0.852 1.00 84.50 74 TYR A C 1
ATOM 568 O O . TYR A 1 74 ? 1.877 7.632 -0.092 1.00 84.50 74 TYR A O 1
ATOM 576 N N . GLN A 1 75 ? 3.888 7.473 0.870 1.00 86.75 75 GLN A N 1
ATOM 577 C CA . GLN A 1 75 ? 4.636 8.000 -0.274 1.00 86.75 75 GLN A CA 1
ATOM 578 C C . GLN A 1 75 ? 4.921 6.878 -1.275 1.00 86.75 75 GLN A C 1
ATOM 580 O O . GLN A 1 75 ? 6.019 6.327 -1.304 1.00 86.75 75 GLN A O 1
ATOM 585 N N . PHE A 1 76 ? 3.920 6.474 -2.053 1.00 90.56 76 PHE A N 1
ATOM 586 C CA . PHE A 1 76 ? 4.072 5.386 -3.016 1.00 90.56 76 PHE A CA 1
ATOM 587 C C . PHE A 1 76 ? 4.696 5.840 -4.336 1.00 90.56 76 PHE A C 1
ATOM 589 O O . PHE A 1 76 ? 4.472 6.941 -4.830 1.00 90.56 76 PHE A O 1
ATOM 596 N N . CYS A 1 77 ? 5.428 4.929 -4.969 1.00 91.56 77 CYS A N 1
ATOM 597 C CA . CYS A 1 77 ? 5.829 5.074 -6.356 1.00 91.56 77 CYS A CA 1
ATOM 598 C C . CYS A 1 77 ? 4.598 5.102 -7.271 1.00 91.56 77 CYS A C 1
ATOM 600 O O . CYS A 1 77 ? 3.710 4.258 -7.159 1.00 91.56 77 CYS A O 1
ATOM 602 N N . ALA A 1 78 ? 4.614 5.984 -8.270 1.00 90.75 78 ALA A N 1
ATOM 603 C CA . ALA A 1 78 ? 3.580 6.064 -9.298 1.00 90.75 78 ALA A CA 1
ATOM 604 C C . ALA A 1 78 ? 3.340 4.726 -10.024 1.00 90.75 78 ALA A C 1
ATOM 606 O O . ALA A 1 78 ? 2.235 4.457 -10.473 1.00 90.75 78 ALA A O 1
ATOM 607 N N . TYR A 1 79 ? 4.360 3.868 -10.122 1.00 92.19 79 TYR A N 1
ATOM 608 C CA . TYR A 1 79 ? 4.291 2.615 -10.878 1.00 92.19 79 TYR A CA 1
ATOM 609 C C . TYR A 1 79 ? 4.244 1.351 -10.015 1.00 92.19 79 TYR A C 1
ATOM 611 O O . TYR A 1 79 ? 4.256 0.272 -10.584 1.00 92.19 79 TYR A O 1
ATOM 619 N N . CYS A 1 80 ? 4.282 1.415 -8.680 1.00 92.00 80 CYS A N 1
ATOM 620 C CA . CYS A 1 80 ? 4.154 0.209 -7.845 1.00 92.00 80 CYS A CA 1
ATOM 621 C C . CYS A 1 80 ? 3.798 0.536 -6.386 1.00 92.00 80 CYS A C 1
ATOM 623 O O . CYS A 1 80 ? 3.476 1.667 -6.031 1.00 92.00 80 CYS A O 1
ATOM 625 N N . TRP A 1 81 ? 3.862 -0.478 -5.524 1.00 93.44 81 TRP A N 1
ATOM 626 C CA . TRP A 1 81 ? 3.605 -0.369 -4.087 1.00 93.44 81 TRP A CA 1
ATOM 627 C C . TRP A 1 81 ? 4.800 0.138 -3.269 1.00 93.44 81 TRP A C 1
ATOM 629 O O . TRP A 1 81 ? 4.664 0.423 -2.083 1.00 93.44 81 TRP A O 1
ATOM 639 N N . ARG A 1 82 ? 5.998 0.206 -3.865 1.00 91.56 82 ARG A N 1
ATOM 640 C CA . ARG A 1 82 ? 7.215 0.591 -3.138 1.00 91.56 82 ARG A CA 1
ATOM 641 C C . ARG A 1 82 ? 7.170 2.063 -2.772 1.00 91.56 82 ARG A C 1
ATOM 643 O O . ARG A 1 82 ? 6.686 2.879 -3.554 1.00 91.56 82 ARG A O 1
ATOM 650 N N . ARG A 1 83 ? 7.770 2.399 -1.635 1.00 89.81 83 ARG A N 1
ATOM 651 C CA . ARG A 1 83 ? 7.906 3.781 -1.196 1.00 89.81 83 ARG A CA 1
ATOM 652 C C . ARG A 1 83 ? 8.881 4.562 -2.090 1.00 89.81 83 ARG A C 1
ATOM 654 O O . ARG A 1 83 ? 9.968 4.068 -2.409 1.00 89.81 83 ARG A O 1
ATOM 661 N N . SER A 1 84 ? 8.492 5.768 -2.492 1.00 88.12 84 SER A N 1
ATOM 662 C CA . SER A 1 84 ? 9.362 6.762 -3.118 1.00 88.12 84 SER A CA 1
ATOM 663 C C . SER A 1 84 ? 10.076 7.610 -2.063 1.00 88.12 84 SER A C 1
ATOM 665 O O . SER A 1 84 ? 9.653 7.699 -0.911 1.00 88.12 84 SER A O 1
ATOM 667 N N . ALA A 1 85 ? 11.205 8.212 -2.439 1.00 81.44 85 ALA A N 1
ATOM 668 C CA . ALA A 1 85 ? 11.851 9.192 -1.572 1.00 81.44 85 ALA A CA 1
ATOM 669 C C . ALA A 1 85 ? 11.002 10.472 -1.483 1.00 81.44 85 ALA A C 1
ATOM 671 O O . ALA A 1 85 ? 10.239 10.779 -2.402 1.00 81.44 85 ALA A O 1
ATOM 672 N N . ALA A 1 86 ? 11.179 11.242 -0.408 1.00 76.88 86 ALA A N 1
ATOM 673 C CA . ALA A 1 86 ? 10.488 12.515 -0.227 1.00 76.88 86 ALA A CA 1
ATOM 674 C C . ALA A 1 86 ? 10.690 13.434 -1.447 1.00 76.88 86 ALA A C 1
ATOM 676 O O . ALA A 1 86 ? 11.800 13.560 -1.969 1.00 76.88 86 ALA A O 1
ATOM 677 N N . GLY A 1 87 ? 9.598 14.031 -1.932 1.00 77.31 87 GLY A N 1
ATOM 678 C CA . GLY A 1 87 ? 9.599 14.887 -3.124 1.00 77.31 87 GLY A CA 1
ATOM 679 C C . GLY A 1 87 ? 9.774 14.152 -4.461 1.00 77.31 87 GLY A C 1
ATOM 680 O O . GLY A 1 87 ? 9.810 14.802 -5.503 1.00 77.31 87 GLY A O 1
ATOM 681 N N . LYS A 1 88 ? 9.868 12.814 -4.471 1.00 84.06 88 LYS A N 1
ATOM 682 C CA . LYS A 1 88 ? 9.948 12.006 -5.696 1.00 84.06 88 LYS A CA 1
ATOM 683 C C . LYS A 1 88 ? 8.671 11.197 -5.905 1.00 84.06 88 LYS A C 1
ATOM 685 O O . LYS A 1 88 ? 8.117 10.622 -4.973 1.00 84.06 88 LYS A O 1
ATOM 690 N N . SER A 1 89 ? 8.259 11.062 -7.164 1.00 87.19 89 SER A N 1
ATOM 691 C CA . SER A 1 89 ? 7.131 10.209 -7.569 1.00 87.19 89 SER A CA 1
ATOM 692 C C . SER A 1 89 ? 7.530 8.755 -7.845 1.00 87.19 89 SER A C 1
ATOM 694 O O . SER A 1 89 ? 6.671 7.890 -7.999 1.00 87.19 89 SER A O 1
ATOM 696 N N . LEU A 1 90 ? 8.830 8.451 -7.923 1.00 89.56 90 LEU A N 1
ATOM 697 C CA . LEU A 1 90 ? 9.344 7.121 -8.253 1.00 89.56 90 LEU A CA 1
ATOM 698 C C . LEU A 1 90 ? 10.205 6.560 -7.119 1.00 89.56 90 LEU A C 1
ATOM 700 O O . LEU A 1 90 ? 10.972 7.286 -6.489 1.00 89.56 90 LEU A O 1
ATOM 704 N N . CYS A 1 91 ? 10.087 5.254 -6.874 1.00 89.38 91 CYS A N 1
ATOM 705 C CA . CYS A 1 91 ? 11.010 4.520 -6.007 1.00 89.38 91 CYS A CA 1
ATOM 706 C C . CYS A 1 91 ? 12.320 4.212 -6.737 1.00 89.38 91 CYS 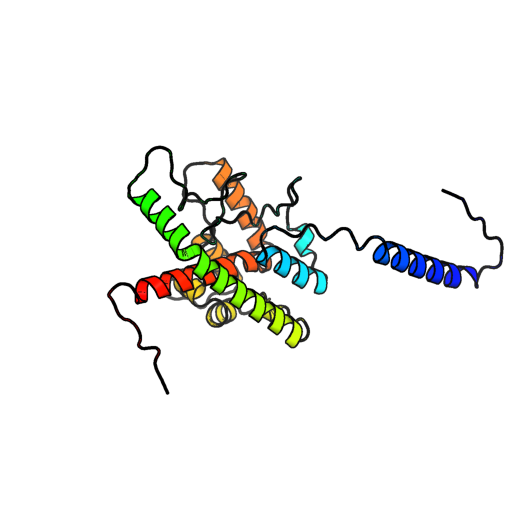A C 1
ATOM 708 O O . CYS A 1 91 ? 12.330 4.123 -7.964 1.00 89.38 91 CYS A O 1
ATOM 710 N N . ASP A 1 92 ? 13.370 3.883 -5.991 1.00 85.88 92 ASP A N 1
ATOM 711 C CA . ASP A 1 92 ? 14.693 3.508 -6.512 1.00 85.88 92 ASP A CA 1
ATOM 712 C C . ASP A 1 92 ? 14.666 2.384 -7.562 1.00 85.88 92 ASP A C 1
ATOM 714 O O . ASP A 1 92 ? 15.510 2.326 -8.448 1.00 85.88 92 ASP A O 1
ATOM 718 N N . HIS A 1 93 ? 13.675 1.486 -7.518 1.00 86.19 93 HIS A N 1
ATOM 719 C CA . HIS A 1 93 ? 13.540 0.431 -8.530 1.00 86.19 93 HIS A CA 1
ATOM 720 C C . HIS A 1 93 ? 13.144 0.962 -9.921 1.00 86.19 93 HIS A C 1
ATOM 722 O O . HIS A 1 93 ? 13.492 0.355 -10.936 1.00 86.19 93 HIS A O 1
ATOM 728 N N . HIS A 1 94 ? 12.381 2.055 -9.953 1.00 88.06 94 HIS A N 1
ATOM 729 C CA . HIS A 1 94 ? 11.831 2.673 -11.160 1.00 88.06 94 HIS A CA 1
ATOM 730 C C . HIS A 1 94 ? 12.496 4.005 -11.508 1.00 88.06 94 HIS A C 1
ATOM 732 O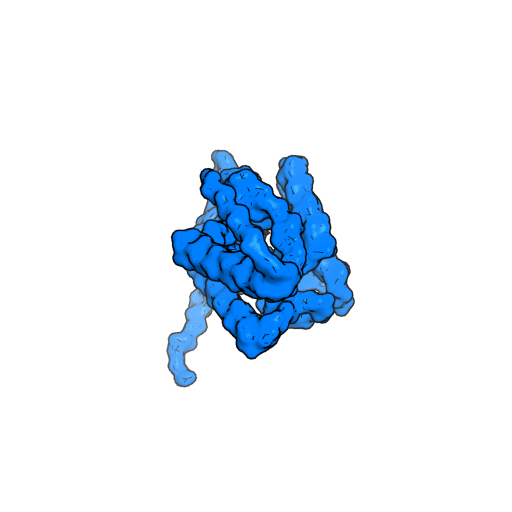 O . HIS A 1 94 ? 12.288 4.504 -12.613 1.00 88.06 94 HIS A O 1
ATOM 738 N N . ALA A 1 95 ? 13.268 4.583 -10.589 1.00 85.62 95 ALA A N 1
ATOM 739 C CA . ALA A 1 95 ? 14.097 5.737 -10.866 1.00 85.62 95 ALA A CA 1
ATOM 740 C C . ALA A 1 95 ? 15.128 5.388 -11.951 1.00 85.62 95 ALA A C 1
ATOM 742 O O . ALA A 1 95 ? 15.692 4.291 -11.988 1.00 85.62 95 ALA A O 1
ATOM 743 N N . VAL A 1 96 ? 15.339 6.332 -12.862 1.00 77.44 96 VAL A N 1
ATOM 744 C CA . VAL A 1 96 ? 16.404 6.267 -13.858 1.00 77.44 96 VAL A CA 1
ATOM 745 C C . VAL A 1 96 ? 17.453 7.263 -13.391 1.00 77.44 96 VAL A C 1
ATOM 747 O O . VAL A 1 96 ? 17.260 8.465 -13.553 1.00 77.44 96 VAL A O 1
ATOM 750 N N . ASP A 1 97 ? 18.514 6.777 -12.751 1.00 65.50 97 ASP A N 1
ATOM 751 C CA . ASP A 1 97 ? 19.631 7.640 -12.363 1.00 65.50 97 ASP A CA 1
ATOM 752 C C . ASP A 1 97 ? 20.410 8.115 -13.602 1.00 65.50 97 ASP A C 1
ATOM 754 O O . ASP A 1 97 ? 20.298 7.536 -14.688 1.00 65.50 97 ASP A O 1
ATOM 758 N N . GLY A 1 98 ? 21.167 9.207 -13.434 1.00 54.41 98 GLY A N 1
ATOM 759 C CA . GLY A 1 98 ? 21.806 9.981 -14.509 1.00 54.41 98 GLY A CA 1
ATOM 760 C C . GLY A 1 98 ? 22.696 9.179 -15.466 1.00 54.41 98 GLY A C 1
ATOM 761 O O . GLY A 1 98 ? 22.820 9.556 -16.629 1.00 54.41 98 GLY A O 1
ATOM 762 N N . GLU A 1 99 ? 23.221 8.031 -15.037 1.00 53.50 99 GLU A N 1
ATOM 763 C CA . GLU A 1 99 ? 23.796 7.023 -15.927 1.00 53.50 99 GLU A CA 1
ATOM 764 C C . GLU A 1 99 ? 22.749 5.944 -16.219 1.00 53.50 99 GLU A C 1
ATOM 766 O O . GLU A 1 99 ? 22.458 5.062 -15.406 1.00 53.50 99 GLU A O 1
ATOM 771 N N . ARG A 1 100 ? 22.141 6.025 -17.408 1.00 58.59 100 ARG A N 1
ATOM 772 C CA . ARG A 1 100 ? 21.120 5.078 -17.868 1.00 58.59 100 ARG A CA 1
ATOM 773 C C . ARG A 1 100 ? 21.702 3.671 -17.989 1.00 58.59 100 ARG A C 1
ATOM 775 O O . ARG A 1 100 ? 22.104 3.254 -19.074 1.00 58.59 100 ARG A O 1
ATOM 782 N N . SER A 1 101 ? 21.654 2.884 -16.918 1.00 70.81 101 SER A N 1
ATOM 783 C CA . SER A 1 101 ? 21.771 1.439 -17.084 1.00 70.81 101 SER A CA 1
ATOM 784 C C . SER A 1 101 ? 20.576 0.953 -17.916 1.00 70.81 101 SER A C 1
ATOM 786 O O . SER A 1 101 ? 19.426 1.375 -17.731 1.00 70.81 101 SER A O 1
ATOM 788 N N . SER A 1 102 ? 20.830 0.059 -18.870 1.00 76.06 102 SER A N 1
ATOM 789 C CA . SER A 1 102 ? 19.773 -0.549 -19.689 1.00 76.06 102 SER A CA 1
ATOM 790 C C . SER A 1 102 ? 18.693 -1.207 -18.814 1.00 76.06 102 SER A C 1
ATOM 792 O O . SER A 1 102 ? 17.504 -1.157 -19.134 1.00 76.06 102 SER A O 1
ATOM 794 N N . ALA A 1 103 ? 19.092 -1.733 -17.652 1.00 80.94 103 ALA A N 1
ATOM 795 C CA . ALA A 1 103 ? 18.212 -2.346 -16.668 1.00 80.94 103 ALA A CA 1
ATOM 796 C C . ALA A 1 103 ? 17.265 -1.350 -15.972 1.00 80.94 103 ALA A C 1
ATOM 798 O O . ALA A 1 103 ? 16.081 -1.664 -15.819 1.00 80.94 103 ALA A O 1
ATOM 799 N N . SER A 1 104 ? 17.731 -0.164 -15.556 1.00 79.44 104 SER A N 1
ATOM 800 C CA . SER A 1 104 ? 16.859 0.847 -14.926 1.00 79.44 104 SER A CA 1
ATOM 801 C C . SER A 1 104 ? 15.840 1.392 -15.926 1.00 79.44 104 SER A C 1
ATOM 803 O O . SER A 1 104 ? 14.647 1.464 -15.629 1.00 79.44 104 SER A O 1
ATOM 805 N N . THR A 1 105 ? 16.277 1.642 -17.163 1.00 84.31 105 THR A N 1
ATOM 806 C CA . THR A 1 105 ? 15.395 2.073 -18.257 1.00 84.31 105 THR A CA 1
ATOM 807 C C . THR A 1 105 ? 14.329 1.018 -18.568 1.00 84.31 105 THR A C 1
ATOM 809 O O . THR A 1 105 ? 13.152 1.350 -18.727 1.00 84.31 105 THR A O 1
ATOM 812 N N . ALA A 1 106 ? 14.704 -0.265 -18.612 1.00 85.62 106 ALA A N 1
ATOM 813 C CA . ALA A 1 106 ? 13.762 -1.359 -18.838 1.00 85.62 106 ALA A CA 1
ATOM 814 C C . ALA A 1 106 ? 12.709 -1.463 -17.721 1.00 85.62 106 ALA A C 1
ATOM 816 O O . ALA A 1 106 ? 11.526 -1.637 -18.017 1.00 85.62 106 ALA A O 1
ATOM 817 N N . ARG A 1 107 ? 13.108 -1.306 -16.450 1.00 88.12 107 ARG A N 1
ATOM 818 C CA . ARG A 1 107 ? 12.183 -1.299 -15.301 1.00 88.12 107 ARG A CA 1
ATOM 819 C C . ARG A 1 107 ? 11.227 -0.116 -15.354 1.00 88.12 107 ARG A C 1
ATOM 821 O O . ARG A 1 107 ? 10.024 -0.321 -15.234 1.00 88.12 107 ARG A O 1
ATOM 828 N N . TYR A 1 108 ? 11.735 1.090 -15.608 1.00 89.44 108 TYR A N 1
ATOM 829 C CA . TYR A 1 108 ? 10.912 2.287 -15.789 1.00 89.44 108 TYR A CA 1
ATOM 830 C C . TYR A 1 108 ? 9.862 2.089 -16.894 1.00 89.44 108 TYR A C 1
ATOM 832 O O . TYR A 1 108 ? 8.669 2.307 -16.681 1.00 89.44 108 TYR A O 1
ATOM 840 N N . GLN A 1 109 ? 10.280 1.606 -18.069 1.00 89.88 109 GLN A N 1
ATOM 841 C CA . GLN A 1 109 ? 9.359 1.352 -19.177 1.00 89.88 109 GLN A CA 1
ATOM 842 C C . GLN A 1 109 ? 8.363 0.232 -18.867 1.00 89.88 109 GLN A C 1
ATOM 844 O O . GLN A 1 109 ? 7.207 0.315 -19.283 1.00 89.88 109 GLN A O 1
ATOM 849 N N . ALA A 1 110 ? 8.786 -0.820 -18.164 1.00 88.19 110 ALA A N 1
ATOM 850 C CA . ALA A 1 110 ? 7.890 -1.880 -17.723 1.00 88.19 110 ALA A CA 1
ATOM 851 C C . ALA A 1 110 ? 6.816 -1.329 -16.773 1.00 88.19 110 ALA A C 1
ATOM 853 O O . ALA A 1 110 ? 5.641 -1.604 -17.012 1.00 88.19 110 ALA A O 1
ATOM 854 N N . GLY A 1 111 ? 7.226 -0.501 -15.804 1.00 91.19 111 GLY A N 1
ATOM 855 C CA . GLY A 1 111 ? 6.383 0.329 -14.938 1.00 91.19 111 GLY A CA 1
ATOM 856 C C . GLY A 1 111 ? 5.311 1.070 -15.723 1.00 91.19 111 GLY A C 1
ATOM 857 O O . GLY A 1 111 ? 4.120 0.779 -15.627 1.00 91.19 111 GLY A O 1
ATOM 858 N N . ARG A 1 112 ? 5.766 1.962 -16.605 1.00 92.38 112 ARG A N 1
ATOM 859 C CA . ARG A 1 112 ? 4.904 2.816 -17.426 1.00 92.38 112 ARG A CA 1
ATOM 860 C C . ARG A 1 112 ? 3.921 2.034 -18.301 1.00 92.38 112 ARG A C 1
ATOM 862 O O . ARG A 1 112 ? 2.776 2.440 -18.439 1.00 92.38 112 ARG A O 1
ATOM 869 N N . ARG A 1 113 ? 4.343 0.908 -18.890 1.00 91.62 113 ARG A N 1
ATOM 870 C CA . ARG A 1 113 ? 3.471 0.060 -19.731 1.00 91.62 113 ARG A CA 1
ATOM 871 C C . ARG A 1 113 ? 2.394 -0.672 -18.928 1.00 91.62 113 ARG A C 1
ATOM 873 O O . ARG A 1 113 ? 1.377 -1.039 -19.503 1.00 91.62 113 ARG A O 1
ATOM 880 N N . LEU A 1 114 ? 2.639 -0.942 -17.647 1.00 93.25 114 LEU A N 1
ATOM 881 C CA . LEU A 1 114 ? 1.698 -1.647 -16.777 1.00 93.25 114 LEU A CA 1
ATOM 882 C C . LEU A 1 114 ? 0.756 -0.712 -16.023 1.00 93.25 114 LEU A C 1
ATOM 884 O O . LEU A 1 114 ? -0.260 -1.194 -15.538 1.00 93.25 114 LEU A O 1
ATOM 888 N N . LEU A 1 115 ? 1.065 0.587 -15.959 1.00 93.56 115 LEU A N 1
ATOM 889 C CA . LEU A 1 115 ? 0.356 1.566 -15.136 1.00 93.56 115 LEU A CA 1
ATOM 890 C C . LEU A 1 115 ? -1.168 1.480 -15.272 1.00 93.56 115 LEU A C 1
ATOM 892 O O . LEU A 1 115 ? -1.842 1.215 -14.287 1.00 93.56 115 LEU A O 1
ATOM 896 N N . GLY A 1 116 ? -1.704 1.579 -16.491 1.00 94.38 116 GLY A N 1
ATOM 897 C CA . GLY A 1 116 ? -3.158 1.558 -16.675 1.00 94.38 116 GLY A CA 1
ATOM 898 C C . GLY A 1 116 ? -3.817 0.224 -16.297 1.00 94.38 116 GLY A C 1
ATOM 899 O O . GLY A 1 116 ? -4.968 0.206 -15.879 1.00 94.38 116 GLY A O 1
ATOM 900 N N . ALA A 1 117 ? -3.114 -0.907 -16.428 1.00 95.06 117 ALA A N 1
ATOM 901 C CA . ALA A 1 117 ? -3.632 -2.195 -15.958 1.00 95.06 117 ALA A CA 1
ATOM 902 C C . ALA A 1 117 ? -3.566 -2.297 -14.428 1.00 95.06 117 ALA A C 1
ATOM 904 O O . ALA A 1 117 ? -4.496 -2.805 -13.811 1.00 95.06 117 ALA A O 1
ATOM 905 N N . PHE A 1 118 ? -2.491 -1.782 -13.830 1.00 95.62 118 PHE A N 1
ATOM 906 C CA . PHE A 1 118 ? -2.313 -1.701 -12.385 1.00 95.62 118 PHE A CA 1
ATOM 907 C C . PHE A 1 118 ? -3.384 -0.831 -11.719 1.00 95.62 118 PHE A C 1
ATOM 909 O O . PHE A 1 118 ? -4.010 -1.293 -10.771 1.00 95.62 118 PHE A O 1
ATOM 916 N N . GLU A 1 119 ? -3.638 0.373 -12.232 1.00 94.44 119 GLU A N 1
ATOM 917 C CA . GLU A 1 119 ? -4.664 1.280 -11.703 1.00 94.44 119 GLU A CA 1
ATOM 918 C C . GLU A 1 119 ? -6.049 0.642 -11.775 1.00 94.44 119 GLU A C 1
ATOM 920 O O . GLU A 1 119 ? -6.723 0.554 -10.757 1.00 94.44 119 GLU A O 1
ATOM 925 N N . ARG A 1 120 ? -6.428 0.066 -12.926 1.00 95.56 120 ARG A N 1
ATOM 926 C CA . ARG A 1 120 ? -7.70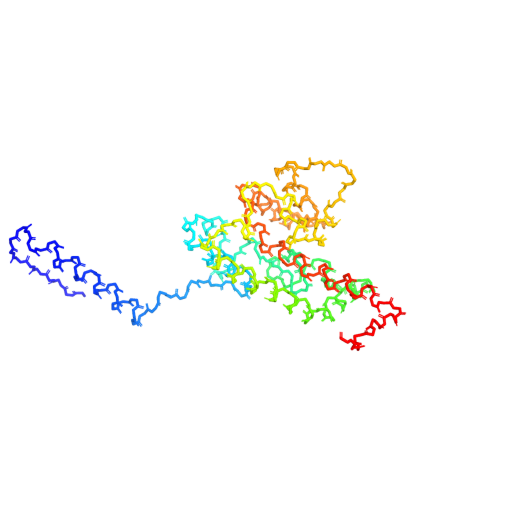7 -0.652 -13.055 1.00 95.56 120 ARG A CA 1
ATOM 927 C C . ARG A 1 120 ? -7.836 -1.817 -12.077 1.00 95.56 120 ARG A C 1
ATOM 929 O O . ARG A 1 120 ? -8.898 -1.994 -11.493 1.00 95.56 120 ARG A O 1
ATOM 936 N N . GLN A 1 121 ? -6.780 -2.615 -11.909 1.00 96.12 121 GLN A N 1
ATOM 937 C CA . GLN A 1 121 ? -6.795 -3.738 -10.971 1.00 96.12 121 GLN A CA 1
ATOM 938 C C . GLN A 1 121 ? -6.946 -3.247 -9.528 1.00 96.12 121 GLN A C 1
ATOM 940 O O . GLN A 1 121 ? -7.753 -3.792 -8.779 1.00 96.12 121 GLN A O 1
ATOM 945 N N . ARG A 1 122 ? -6.189 -2.213 -9.147 1.00 96.06 122 ARG A N 1
ATOM 946 C CA . ARG A 1 122 ? -6.265 -1.593 -7.823 1.00 96.06 122 ARG A CA 1
ATOM 947 C C . ARG A 1 122 ? -7.660 -1.036 -7.564 1.00 96.06 122 ARG A C 1
ATOM 949 O O . ARG A 1 122 ? -8.222 -1.329 -6.518 1.00 96.06 122 ARG A O 1
ATOM 956 N N . ASP A 1 123 ? -8.211 -0.272 -8.500 1.00 94.62 123 ASP A N 1
ATOM 957 C CA . ASP A 1 123 ? -9.508 0.387 -8.341 1.00 94.62 123 ASP A CA 1
ATOM 958 C C . ASP A 1 123 ? -10.634 -0.647 -8.251 1.00 94.62 123 ASP A C 1
ATOM 960 O O . ASP A 1 123 ? -11.483 -0.550 -7.373 1.00 94.62 123 ASP A O 1
ATOM 964 N N . ALA A 1 124 ? -10.592 -1.705 -9.068 1.00 94.94 124 ALA A N 1
ATOM 965 C CA . ALA A 1 124 ? -11.552 -2.804 -8.982 1.00 94.94 124 ALA A CA 1
ATOM 966 C C . ALA A 1 124 ? -11.502 -3.523 -7.622 1.00 94.94 124 ALA A C 1
ATOM 968 O O . ALA A 1 124 ? -12.543 -3.835 -7.045 1.00 94.94 124 ALA A O 1
ATOM 969 N N . MET A 1 125 ? -10.299 -3.779 -7.097 1.00 95.19 125 MET A N 1
ATOM 970 C CA . MET A 1 125 ? -10.133 -4.373 -5.769 1.00 95.19 125 MET A CA 1
ATOM 971 C C . MET A 1 125 ? -10.621 -3.437 -4.662 1.00 95.19 125 MET A C 1
ATOM 973 O O . MET A 1 125 ? -11.342 -3.881 -3.772 1.00 95.19 125 MET A O 1
ATOM 977 N N . LEU A 1 126 ? -10.255 -2.156 -4.747 1.00 94.81 126 LEU A N 1
ATOM 978 C CA . LEU A 1 126 ? -10.652 -1.121 -3.802 1.00 94.81 126 LEU A CA 1
ATOM 979 C C . LEU A 1 126 ? -12.175 -1.008 -3.733 1.00 94.81 126 LEU A C 1
ATOM 981 O O . LEU A 1 126 ? -12.749 -1.135 -2.659 1.00 94.81 126 LEU A O 1
ATOM 985 N N . THR A 1 127 ? -12.834 -0.823 -4.878 1.00 92.88 127 THR A N 1
ATOM 986 C CA . THR A 1 127 ? -14.294 -0.719 -4.954 1.00 92.88 127 THR A CA 1
ATOM 987 C C . THR A 1 127 ? -14.967 -1.947 -4.359 1.00 92.88 127 THR A C 1
ATOM 989 O O . THR A 1 127 ? -15.883 -1.797 -3.559 1.00 92.88 127 THR A O 1
ATOM 992 N N . ARG A 1 128 ? -14.499 -3.155 -4.696 1.00 94.00 128 ARG A N 1
ATOM 993 C CA . ARG A 1 128 ? -15.064 -4.394 -4.153 1.00 94.00 128 ARG A CA 1
ATOM 994 C C . ARG A 1 128 ? -14.959 -4.454 -2.629 1.00 94.00 128 ARG A C 1
ATOM 996 O O . ARG A 1 128 ? -15.938 -4.789 -1.980 1.00 94.00 128 ARG A O 1
ATOM 1003 N N . GLU A 1 129 ? -13.796 -4.137 -2.067 1.00 93.62 129 GLU A N 1
ATOM 1004 C CA . GLU A 1 129 ? -13.586 -4.216 -0.616 1.00 93.62 129 GLU A CA 1
ATOM 1005 C C . GLU A 1 129 ? -14.376 -3.163 0.155 1.00 93.62 129 GLU A C 1
ATOM 1007 O O . GLU A 1 129 ? -14.906 -3.468 1.217 1.00 93.62 129 GLU A O 1
ATOM 1012 N N . ILE A 1 130 ? -14.504 -1.950 -0.386 1.00 91.75 130 ILE A N 1
ATOM 1013 C CA . ILE A 1 130 ? -15.322 -0.903 0.236 1.00 91.75 130 ILE A CA 1
ATOM 1014 C C . ILE A 1 130 ? -16.811 -1.256 0.174 1.00 91.75 130 ILE A C 1
ATOM 1016 O O . ILE A 1 130 ? -17.514 -1.083 1.166 1.00 91.75 130 ILE A O 1
ATOM 1020 N N . LEU A 1 131 ? -17.299 -1.784 -0.954 1.00 90.94 131 LEU A N 1
ATOM 1021 C CA . LEU A 1 131 ? -18.684 -2.253 -1.054 1.00 90.94 131 LEU A CA 1
ATOM 1022 C C . LEU A 1 131 ? -18.956 -3.379 -0.058 1.00 90.94 131 LEU A C 1
ATOM 1024 O O . LEU A 1 131 ? -19.903 -3.288 0.713 1.00 90.94 131 LEU A O 1
ATOM 1028 N N . GLU A 1 132 ? -18.086 -4.386 -0.010 1.00 91.75 132 GLU A N 1
ATOM 1029 C CA . GLU A 1 132 ? -18.242 -5.506 0.914 1.00 91.75 132 GLU A CA 1
ATOM 1030 C C . GLU A 1 132 ? -18.173 -5.065 2.381 1.00 91.75 132 GLU A C 1
ATOM 1032 O O . GLU A 1 132 ? -18.927 -5.568 3.209 1.00 91.75 132 GLU A O 1
ATOM 1037 N N . PHE A 1 133 ? -17.316 -4.096 2.711 1.00 90.44 133 PHE A N 1
ATOM 1038 C CA . PHE A 1 133 ? -17.268 -3.508 4.047 1.00 90.44 133 PHE A CA 1
ATOM 1039 C C . PHE A 1 133 ? -18.621 -2.895 4.436 1.00 90.44 133 PHE A C 1
ATOM 1041 O O . PHE A 1 133 ? -19.102 -3.115 5.545 1.00 90.44 133 PHE A O 1
ATOM 1048 N N . HIS A 1 134 ? -19.270 -2.174 3.519 1.00 87.19 134 HIS A N 1
ATOM 1049 C CA . HIS A 1 134 ? -20.596 -1.609 3.766 1.00 87.19 134 HIS A CA 1
ATOM 1050 C C . HIS A 1 134 ? -21.710 -2.664 3.798 1.00 87.19 134 HIS A C 1
ATOM 1052 O O . HIS A 1 134 ? -22.640 -2.528 4.587 1.00 87.19 134 HIS A O 1
ATOM 1058 N N . GLU A 1 135 ? -21.621 -3.709 2.976 1.00 89.12 135 GLU A N 1
ATOM 1059 C CA . GLU A 1 135 ? -22.602 -4.803 2.928 1.00 89.12 135 GLU A CA 1
ATOM 1060 C C . GLU A 1 135 ? -22.538 -5.721 4.157 1.00 89.12 135 GLU A C 1
ATOM 1062 O O . GLU A 1 135 ? -23.539 -6.342 4.507 1.00 89.12 135 GLU A O 1
ATOM 1067 N N . ARG A 1 136 ? -21.382 -5.800 4.824 1.00 87.12 136 ARG A N 1
ATOM 1068 C CA . ARG A 1 136 ? -21.168 -6.594 6.044 1.00 87.12 136 ARG A CA 1
ATOM 1069 C C . ARG A 1 136 ? -21.226 -5.759 7.322 1.00 87.12 136 ARG A C 1
ATOM 1071 O O . ARG A 1 136 ? -20.443 -5.983 8.239 1.00 87.12 136 ARG A O 1
ATOM 1078 N N . ASP A 1 137 ? -22.105 -4.762 7.368 1.00 85.31 137 ASP A N 1
ATOM 1079 C CA . ASP A 1 137 ? -22.322 -3.925 8.556 1.00 85.31 137 ASP A CA 1
ATOM 1080 C C . ASP A 1 137 ? -21.029 -3.308 9.130 1.00 85.31 137 ASP A C 1
ATOM 1082 O O . ASP A 1 137 ? -20.865 -3.179 10.343 1.00 85.31 137 ASP A O 1
ATOM 1086 N N . MET A 1 138 ? -20.105 -2.894 8.253 1.00 84.38 138 MET A N 1
ATOM 1087 C CA . MET A 1 138 ? -18.834 -2.256 8.621 1.00 84.38 138 MET A CA 1
ATOM 1088 C C . MET A 1 138 ? -17.872 -3.183 9.386 1.00 84.38 138 MET A C 1
ATOM 1090 O O . MET A 1 138 ? -17.114 -2.741 10.251 1.00 84.38 138 MET A O 1
ATOM 1094 N N . GLU A 1 139 ? -17.860 -4.478 9.065 1.00 83.38 139 GLU A N 1
ATOM 1095 C CA . GLU A 1 139 ? -16.927 -5.435 9.662 1.00 83.38 139 GLU A CA 1
ATOM 1096 C C . GLU A 1 139 ? -15.463 -5.138 9.270 1.00 83.38 139 GLU A C 1
ATOM 1098 O O . GLU A 1 139 ? -15.057 -5.257 8.110 1.00 83.38 139 GLU A O 1
ATOM 1103 N N . VAL A 1 140 ? -14.630 -4.805 10.266 1.00 74.62 140 VAL A N 1
ATOM 1104 C CA . VAL A 1 140 ? -13.208 -4.440 10.081 1.00 74.62 140 VAL A CA 1
ATOM 1105 C C . VAL A 1 140 ? -12.414 -5.538 9.375 1.00 74.62 140 VAL A C 1
ATOM 1107 O O . VAL A 1 140 ? -11.539 -5.234 8.563 1.00 74.62 140 VAL A O 1
ATOM 1110 N N . GLY A 1 141 ? -12.767 -6.805 9.619 1.00 81.00 141 GLY A N 1
ATOM 1111 C CA . GLY A 1 141 ? -12.110 -7.977 9.040 1.00 81.00 141 GLY A CA 1
ATOM 1112 C C . GLY A 1 141 ? -12.134 -8.030 7.509 1.00 81.00 141 GLY A C 1
ATOM 1113 O O . GLY A 1 141 ? -11.277 -8.683 6.912 1.00 81.00 141 GLY A O 1
ATOM 1114 N N . VAL A 1 142 ? -13.043 -7.296 6.855 1.00 81.81 142 VAL A N 1
ATOM 1115 C CA . VAL A 1 142 ? -13.037 -7.131 5.392 1.00 81.81 142 VAL A CA 1
ATOM 1116 C C . VAL A 1 142 ? -11.793 -6.370 4.932 1.00 81.81 142 VAL A C 1
ATOM 1118 O O . VAL A 1 142 ? -11.152 -6.757 3.952 1.00 81.81 142 VAL A O 1
ATOM 1121 N N . ILE A 1 143 ? -11.431 -5.310 5.658 1.00 86.62 143 ILE A N 1
ATOM 1122 C CA . ILE A 1 143 ? -10.294 -4.445 5.342 1.00 86.62 143 ILE A CA 1
ATOM 1123 C C . ILE A 1 143 ? -9.019 -5.011 5.952 1.00 86.62 143 ILE A C 1
ATOM 1125 O O . ILE A 1 143 ? -8.054 -5.241 5.237 1.00 86.62 143 ILE A O 1
ATOM 1129 N N . PHE A 1 144 ? -8.985 -5.273 7.254 1.00 89.81 144 PHE A N 1
ATOM 1130 C CA . PHE A 1 144 ? -7.824 -5.881 7.893 1.00 89.81 144 PHE A CA 1
ATOM 1131 C C . PHE A 1 144 ? -8.267 -6.673 9.126 1.00 89.81 144 PHE A C 1
ATOM 1133 O O . PHE A 1 144 ? -8.989 -6.125 9.958 1.00 89.81 144 PHE A O 1
ATOM 1140 N N . PRO A 1 145 ? -7.859 -7.942 9.267 1.00 90.94 145 PRO A N 1
ATOM 1141 C CA . PRO A 1 145 ? -8.323 -8.780 10.360 1.00 90.94 145 PRO A CA 1
ATOM 1142 C C . PRO A 1 145 ? -7.559 -8.486 11.655 1.00 90.94 145 PRO A C 1
ATOM 1144 O O . PRO A 1 145 ? -6.353 -8.233 11.631 1.00 90.94 145 PRO A O 1
ATOM 1147 N N . ASP A 1 146 ? -8.243 -8.609 12.791 1.00 86.69 146 ASP A N 1
ATOM 1148 C CA . ASP A 1 146 ? -7.597 -8.568 14.108 1.00 86.69 146 ASP A CA 1
ATOM 1149 C C . ASP A 1 146 ? -6.837 -9.870 14.418 1.00 86.69 146 ASP A C 1
ATOM 1151 O O . ASP A 1 146 ? -5.877 -9.859 15.186 1.00 86.69 146 ASP A O 1
ATOM 1155 N N . GLN A 1 147 ? -7.274 -10.993 13.831 1.00 88.94 147 GLN A N 1
ATOM 1156 C CA . GLN A 1 147 ? -6.668 -12.319 13.982 1.00 88.94 147 GLN A CA 1
ATOM 1157 C C . GLN A 1 147 ? -6.769 -13.130 12.686 1.00 88.94 147 GLN A C 1
ATOM 1159 O O . GLN A 1 147 ? -7.717 -12.978 11.918 1.00 88.94 147 GLN A O 1
ATOM 1164 N N . GLY A 1 148 ? -5.836 -14.056 12.465 1.00 91.00 148 GLY A N 1
ATOM 1165 C CA . GLY A 1 148 ? -5.884 -14.961 11.312 1.00 91.00 148 GLY A CA 1
ATOM 1166 C C . GLY A 1 148 ? -5.413 -14.291 10.021 1.00 91.00 148 GLY A C 1
ATOM 1167 O O . GLY A 1 148 ? -5.922 -14.572 8.932 1.00 91.00 148 GLY A O 1
ATOM 1168 N N . LEU A 1 149 ? -4.408 -13.423 10.136 1.00 91.81 149 LEU A N 1
ATOM 1169 C CA . LEU A 1 149 ? -3.867 -12.618 9.046 1.00 91.81 149 LEU A CA 1
ATOM 1170 C C . LEU A 1 149 ? -3.377 -13.472 7.874 1.00 91.81 149 LEU A C 1
ATOM 1172 O O . LEU A 1 149 ? -3.541 -13.079 6.723 1.00 91.81 149 LEU A O 1
ATOM 1176 N N . TRP A 1 150 ? -2.813 -14.655 8.135 1.00 92.00 150 TRP A N 1
ATOM 1177 C CA . TRP A 1 150 ? -2.382 -15.554 7.060 1.00 92.00 150 TRP A CA 1
ATOM 1178 C C . TRP A 1 150 ? -3.550 -16.035 6.190 1.00 92.00 150 TRP A C 1
ATOM 1180 O O . TRP A 1 150 ? -3.462 -15.983 4.964 1.00 92.00 150 TRP A O 1
ATOM 1190 N N . ALA A 1 151 ? -4.651 -16.471 6.808 1.00 91.44 151 ALA A N 1
ATOM 1191 C CA . ALA A 1 151 ? -5.831 -16.927 6.075 1.00 91.44 151 ALA A CA 1
ATOM 1192 C C . ALA A 1 151 ? -6.432 -15.779 5.253 1.00 91.44 151 ALA A C 1
ATOM 1194 O O . ALA A 1 151 ? -6.693 -15.942 4.060 1.00 91.44 151 ALA A O 1
ATOM 1195 N N . TRP A 1 152 ? -6.537 -14.599 5.868 1.00 93.81 152 TRP A N 1
ATOM 1196 C CA . TRP A 1 152 ? -6.977 -13.385 5.190 1.00 93.81 152 TRP A CA 1
ATOM 1197 C C . TRP A 1 152 ? -6.068 -13.017 4.010 1.00 93.81 152 TRP A C 1
ATOM 1199 O O . TRP A 1 152 ? -6.566 -12.708 2.932 1.00 93.81 152 TRP A O 1
ATOM 1209 N N . LEU A 1 153 ? -4.738 -13.106 4.150 1.00 93.38 153 LEU A N 1
ATOM 1210 C CA . LEU A 1 153 ? -3.807 -12.865 3.042 1.00 93.38 153 LEU A CA 1
ATOM 1211 C C . LEU A 1 153 ? -4.012 -13.866 1.906 1.00 93.38 153 LEU A C 1
ATOM 1213 O O . LEU A 1 153 ? -4.048 -13.459 0.751 1.00 93.38 153 LEU A O 1
ATOM 1217 N N . CYS A 1 154 ? -4.157 -15.157 2.204 1.00 92.38 154 CYS A N 1
ATOM 1218 C CA . CYS A 1 154 ? -4.388 -16.168 1.174 1.00 92.38 154 CYS A CA 1
ATOM 1219 C C . CYS A 1 154 ? -5.681 -15.918 0.386 1.00 92.38 154 CYS A C 1
ATOM 1221 O O . CYS A 1 154 ? -5.698 -16.116 -0.826 1.00 92.38 154 CYS A O 1
ATOM 1223 N N . GLU A 1 155 ? -6.743 -15.473 1.057 1.00 92.88 155 GLU A N 1
ATOM 1224 C CA . GLU A 1 155 ? -8.030 -15.176 0.427 1.00 92.88 155 GLU A CA 1
ATOM 1225 C C . GLU A 1 155 ? -8.007 -13.845 -0.342 1.00 92.88 155 GLU A C 1
ATOM 1227 O O . GLU A 1 155 ? -8.419 -13.766 -1.500 1.00 92.88 155 GLU A O 1
ATOM 1232 N N . ARG A 1 156 ? -7.520 -12.779 0.300 1.00 93.94 156 ARG A N 1
ATOM 1233 C CA . ARG A 1 156 ? -7.688 -11.389 -0.154 1.00 93.94 156 ARG A CA 1
ATOM 1234 C C . ARG A 1 156 ? -6.482 -10.850 -0.910 1.00 93.94 156 ARG A C 1
ATOM 1236 O O . ARG A 1 156 ? -6.611 -9.895 -1.680 1.00 93.94 156 ARG A O 1
ATOM 1243 N N . ARG A 1 157 ? -5.295 -11.394 -0.651 1.00 95.19 157 ARG A N 1
ATOM 1244 C CA . ARG A 1 157 ? -4.001 -10.936 -1.180 1.00 95.19 157 ARG A CA 1
ATOM 1245 C C . ARG A 1 157 ? -3.140 -12.123 -1.664 1.00 95.19 157 ARG A C 1
ATOM 1247 O O . ARG A 1 157 ? -1.999 -12.268 -1.215 1.00 95.19 157 ARG A O 1
ATOM 1254 N N . PRO A 1 158 ? -3.660 -13.003 -2.541 1.00 94.62 158 PRO A N 1
ATOM 1255 C CA . PRO A 1 158 ? -2.985 -14.249 -2.902 1.00 94.62 158 PRO A CA 1
ATOM 1256 C C . PRO A 1 158 ? -1.606 -14.042 -3.544 1.00 94.62 158 PRO A C 1
ATOM 1258 O O . PRO A 1 158 ? -0.688 -14.818 -3.276 1.00 94.62 158 PRO A O 1
ATOM 1261 N N . HIS A 1 159 ? -1.408 -12.997 -4.354 1.00 94.81 159 HIS A N 1
ATOM 1262 C CA . HIS A 1 159 ? -0.101 -12.737 -4.963 1.00 94.81 159 HIS A CA 1
ATOM 1263 C C . HIS A 1 159 ? 0.919 -12.185 -3.962 1.00 94.81 159 HIS A C 1
ATOM 1265 O O . HIS A 1 159 ? 2.111 -12.483 -4.065 1.00 94.81 159 HIS A O 1
ATOM 1271 N N . VAL A 1 160 ? 0.479 -11.403 -2.976 1.00 94.44 160 VAL A N 1
ATOM 1272 C CA . VAL A 1 160 ? 1.321 -11.020 -1.839 1.00 94.44 160 VAL A CA 1
ATOM 1273 C C . VAL A 1 160 ? 1.645 -12.242 -0.989 1.00 94.44 160 VAL A C 1
ATOM 1275 O O . VAL A 1 160 ? 2.805 -12.411 -0.624 1.00 94.44 160 VAL A O 1
ATOM 1278 N N . ALA A 1 161 ? 0.667 -13.105 -0.705 1.00 92.62 161 ALA A N 1
ATOM 1279 C CA . ALA A 1 161 ? 0.892 -14.336 0.046 1.00 92.62 161 ALA A CA 1
ATOM 1280 C C . ALA A 1 161 ? 1.973 -15.199 -0.627 1.00 92.62 161 ALA A C 1
ATOM 1282 O O . ALA A 1 161 ? 2.892 -15.650 0.052 1.00 92.62 161 ALA A O 1
ATOM 1283 N N . GLU A 1 162 ? 1.937 -15.333 -1.957 1.00 90.75 162 GLU A N 1
ATOM 1284 C CA . GLU A 1 162 ? 2.968 -16.017 -2.752 1.00 90.75 162 GLU A CA 1
ATOM 1285 C C . GLU A 1 162 ? 4.354 -15.347 -2.634 1.00 90.75 162 GLU A C 1
ATOM 1287 O O . GLU A 1 162 ? 5.358 -16.023 -2.421 1.00 90.75 162 GLU A O 1
ATOM 1292 N N . GLU A 1 163 ? 4.432 -14.014 -2.725 1.00 88.06 163 GLU A N 1
ATOM 1293 C CA . GLU A 1 163 ? 5.695 -13.257 -2.624 1.00 88.06 163 GLU A CA 1
ATOM 1294 C C . GLU A 1 163 ? 6.303 -13.280 -1.204 1.00 88.06 163 GLU A C 1
ATOM 1296 O O . GLU A 1 163 ? 7.526 -13.163 -1.028 1.00 88.06 163 GLU A O 1
ATOM 1301 N N . VAL A 1 164 ? 5.447 -13.402 -0.187 1.00 87.19 164 VAL A N 1
ATOM 1302 C CA . VAL A 1 164 ? 5.813 -13.482 1.231 1.00 87.19 164 VAL A CA 1
ATOM 1303 C C . VAL A 1 164 ? 6.162 -14.917 1.627 1.00 87.19 164 VAL A C 1
ATOM 1305 O O . VAL A 1 164 ? 6.992 -15.106 2.515 1.00 87.19 164 VAL A O 1
ATOM 1308 N N . GLN A 1 165 ? 5.608 -15.939 0.972 1.00 78.62 165 GLN A N 1
ATOM 1309 C CA . GLN A 1 165 ? 5.806 -17.327 1.375 1.00 78.62 165 GLN A CA 1
ATOM 1310 C C . GLN A 1 165 ? 7.290 -17.731 1.349 1.00 78.62 165 GLN A C 1
ATOM 1312 O O . GLN A 1 165 ? 7.939 -17.833 0.308 1.00 78.62 165 GLN A O 1
ATOM 1317 N N . VAL A 1 166 ? 7.825 -18.018 2.536 1.00 57.97 166 VAL A N 1
ATOM 1318 C CA . VAL A 1 166 ? 9.053 -18.794 2.721 1.00 57.97 166 VAL A CA 1
ATOM 1319 C C . VAL A 1 166 ? 8.620 -20.183 3.167 1.00 57.97 166 VAL A C 1
ATOM 1321 O O . VAL A 1 166 ? 7.696 -20.327 3.964 1.00 57.97 166 VAL A O 1
ATOM 1324 N N . ARG A 1 167 ? 9.255 -21.202 2.584 1.00 54.88 167 ARG A N 1
ATOM 1325 C CA . ARG A 1 167 ? 9.019 -22.624 2.852 1.00 54.88 167 ARG A CA 1
ATOM 1326 C C . ARG A 1 167 ? 8.822 -22.871 4.360 1.00 54.88 167 ARG A C 1
ATOM 1328 O O . ARG A 1 167 ? 9.774 -22.739 5.114 1.00 54.88 167 ARG A O 1
ATOM 1335 N N . ALA A 1 168 ? 7.607 -23.279 4.732 1.00 53.28 168 ALA A N 1
ATOM 1336 C CA . ALA A 1 168 ? 7.229 -23.896 6.007 1.00 53.28 168 ALA A CA 1
ATOM 1337 C C . ALA A 1 168 ? 7.255 -23.023 7.286 1.00 53.28 168 ALA A C 1
ATOM 1339 O O . ALA A 1 168 ? 8.233 -23.022 8.022 1.00 53.28 168 ALA A O 1
ATOM 1340 N N . ALA A 1 169 ? 6.114 -22.409 7.619 1.00 56.88 169 ALA A N 1
ATOM 1341 C CA . ALA A 1 169 ? 5.583 -22.332 8.988 1.00 56.88 169 ALA A CA 1
ATOM 1342 C C . ALA A 1 169 ? 4.104 -21.889 8.945 1.00 56.88 169 ALA A C 1
ATOM 1344 O O . ALA A 1 169 ? 3.761 -21.060 8.098 1.00 56.88 169 ALA A O 1
ATOM 1345 N N . PRO A 1 170 ? 3.219 -22.391 9.827 1.00 61.81 170 PRO A N 1
ATOM 1346 C CA . PRO A 1 170 ? 2.017 -21.646 10.175 1.00 61.81 170 PRO A CA 1
ATOM 1347 C C . PRO A 1 170 ? 2.475 -20.371 10.889 1.00 61.81 170 PRO A C 1
ATOM 1349 O O . PRO A 1 170 ? 3.062 -20.431 11.969 1.00 61.81 170 PRO A O 1
ATOM 1352 N N . TRP A 1 171 ? 2.291 -19.221 10.249 1.00 70.12 171 TRP A N 1
ATOM 1353 C CA . TRP A 1 171 ? 2.670 -17.952 10.850 1.00 70.12 171 TRP A CA 1
ATOM 1354 C C . TRP A 1 171 ? 1.620 -17.547 11.883 1.00 70.12 171 TRP A C 1
ATOM 1356 O O . TRP A 1 171 ? 0.433 -17.509 11.563 1.00 70.12 171 TRP A O 1
ATOM 1366 N N . SER A 1 172 ? 2.053 -17.213 13.097 1.00 84.06 172 SER A N 1
ATOM 1367 C CA . SER A 1 172 ? 1.272 -16.303 13.932 1.00 84.06 172 SER A CA 1
ATOM 1368 C C . SER A 1 172 ? 1.318 -14.894 13.331 1.00 84.06 172 SER A C 1
ATOM 1370 O O . SER A 1 172 ? 2.229 -14.559 12.565 1.00 84.06 172 SER A O 1
ATOM 1372 N N . ASP A 1 173 ? 0.326 -14.069 13.661 1.00 89.06 173 ASP A N 1
ATOM 1373 C CA . ASP A 1 173 ? 0.115 -12.784 12.987 1.00 89.06 173 ASP A CA 1
ATOM 1374 C C . ASP A 1 173 ? 1.285 -11.802 13.190 1.00 89.06 173 ASP A C 1
ATOM 1376 O O . ASP A 1 173 ? 1.704 -11.140 12.244 1.00 89.06 173 ASP A O 1
ATOM 1380 N N . GLU A 1 174 ? 1.890 -11.755 14.380 1.00 89.62 174 GLU A N 1
ATOM 1381 C CA . GLU A 1 174 ? 3.028 -10.871 14.689 1.00 89.62 174 GLU A CA 1
ATOM 1382 C C . GLU A 1 174 ? 4.293 -11.176 13.850 1.00 89.62 174 GLU A C 1
ATOM 1384 O O . GLU A 1 174 ? 4.747 -10.293 13.115 1.00 89.62 174 GLU A O 1
ATOM 1389 N N . PRO A 1 175 ? 4.854 -12.406 13.853 1.00 90.06 175 PRO A N 1
ATOM 1390 C CA . PRO A 1 175 ? 5.950 -12.773 12.954 1.00 90.06 175 PRO A CA 1
ATOM 1391 C C . PRO A 1 175 ? 5.618 -12.589 11.471 1.00 90.06 175 PRO A C 1
ATOM 1393 O O . PRO A 1 175 ? 6.503 -12.256 10.680 1.00 90.06 175 PRO A O 1
ATOM 1396 N N . LEU A 1 176 ? 4.353 -12.788 11.079 1.00 91.00 176 LEU A N 1
ATOM 1397 C CA . LEU A 1 176 ? 3.909 -12.548 9.709 1.00 91.00 176 LEU A CA 1
ATOM 1398 C C . LEU A 1 176 ? 4.010 -11.067 9.337 1.00 91.00 176 LEU A C 1
ATOM 1400 O O . LEU A 1 176 ? 4.496 -10.752 8.253 1.00 91.00 176 LEU A O 1
ATOM 1404 N N . ILE A 1 177 ? 3.594 -10.161 10.225 1.00 93.00 177 ILE A N 1
ATOM 1405 C CA . ILE A 1 177 ? 3.717 -8.710 10.027 1.00 93.00 177 ILE A CA 1
ATOM 1406 C C . ILE A 1 177 ? 5.181 -8.325 9.808 1.00 93.00 177 ILE A C 1
ATOM 1408 O O . ILE A 1 177 ? 5.499 -7.643 8.829 1.00 93.00 177 ILE A O 1
ATOM 1412 N N . ASP A 1 178 ? 6.083 -8.801 10.665 1.00 91.38 178 ASP A N 1
ATOM 1413 C CA . ASP A 1 178 ? 7.516 -8.526 10.539 1.00 91.38 178 ASP A CA 1
ATOM 1414 C C . ASP A 1 178 ? 8.092 -9.037 9.221 1.00 91.38 178 ASP A C 1
ATOM 1416 O O . ASP A 1 178 ? 8.838 -8.331 8.529 1.00 91.38 178 ASP A O 1
ATOM 1420 N N . HIS A 1 179 ? 7.707 -10.251 8.842 1.00 90.88 179 HIS A N 1
ATOM 1421 C CA . HIS A 1 179 ? 8.148 -10.862 7.602 1.00 90.88 179 HIS A CA 1
ATOM 1422 C C . HIS A 1 179 ? 7.609 -10.118 6.373 1.00 90.88 179 HIS A C 1
ATOM 1424 O O . HIS A 1 179 ? 8.371 -9.802 5.455 1.00 90.88 179 HIS A O 1
ATOM 1430 N N . MET A 1 180 ? 6.329 -9.734 6.369 1.00 92.50 180 MET A N 1
ATOM 1431 C CA . MET A 1 180 ? 5.736 -8.904 5.316 1.00 92.50 180 MET A CA 1
ATOM 1432 C C . MET A 1 180 ? 6.456 -7.564 5.173 1.00 92.50 180 MET A C 1
ATOM 1434 O O . MET A 1 180 ? 6.791 -7.169 4.055 1.00 92.50 180 MET A O 1
ATOM 1438 N N . ILE A 1 181 ? 6.746 -6.881 6.282 1.00 93.38 181 ILE A N 1
ATOM 1439 C CA . ILE A 1 181 ? 7.505 -5.625 6.278 1.00 93.38 181 ILE A CA 1
ATOM 1440 C C . ILE A 1 181 ? 8.900 -5.853 5.673 1.00 93.38 181 ILE A C 1
ATOM 1442 O O . ILE A 1 181 ? 9.313 -5.129 4.760 1.00 93.38 181 ILE A O 1
ATOM 1446 N N . GLY A 1 182 ? 9.600 -6.906 6.104 1.00 91.12 182 GLY A N 1
ATOM 1447 C CA . GLY A 1 182 ? 10.912 -7.291 5.578 1.00 91.12 182 GLY A CA 1
ATOM 1448 C C . GLY A 1 182 ? 10.914 -7.565 4.067 1.00 91.12 182 GLY A C 1
ATOM 1449 O O . GLY A 1 182 ? 11.863 -7.226 3.355 1.00 91.12 182 GLY A O 1
ATOM 1450 N N . ARG A 1 183 ? 9.829 -8.139 3.537 1.00 90.44 183 ARG A N 1
ATOM 1451 C CA . ARG A 1 183 ? 9.693 -8.469 2.109 1.00 90.44 183 ARG A CA 1
ATOM 1452 C C . ARG A 1 183 ? 9.229 -7.289 1.260 1.00 90.44 183 ARG A C 1
ATOM 1454 O O . ARG A 1 183 ? 9.797 -7.035 0.192 1.00 90.44 183 ARG A O 1
ATOM 1461 N N . LEU A 1 184 ? 8.210 -6.568 1.716 1.00 91.62 184 LEU A N 1
ATOM 1462 C CA . LEU A 1 184 ? 7.492 -5.580 0.913 1.00 91.62 184 LEU A CA 1
ATOM 1463 C C . LEU A 1 184 ? 7.998 -4.152 1.120 1.00 91.62 184 LEU A C 1
ATOM 1465 O O . LEU A 1 184 ? 7.953 -3.365 0.171 1.00 91.62 184 LEU A O 1
ATOM 1469 N N . HIS A 1 185 ? 8.504 -3.823 2.312 1.00 91.88 185 HIS A N 1
ATOM 1470 C CA . HIS A 1 185 ? 8.851 -2.458 2.710 1.00 91.88 185 HIS A CA 1
ATOM 1471 C C . HIS A 1 185 ? 10.229 -2.378 3.393 1.00 91.88 185 HIS A C 1
ATOM 1473 O O . HIS A 1 185 ? 10.387 -1.947 4.534 1.00 91.88 185 HIS A O 1
ATOM 1479 N N . THR A 1 186 ? 11.266 -2.775 2.649 1.00 86.69 186 THR A N 1
ATOM 1480 C CA . THR A 1 186 ? 12.668 -2.654 3.079 1.00 86.69 186 THR A CA 1
ATOM 1481 C C . THR A 1 186 ? 13.488 -1.858 2.074 1.00 86.69 186 THR A C 1
ATOM 1483 O O . THR A 1 186 ? 13.489 -2.151 0.873 1.00 86.69 186 THR A O 1
ATOM 1486 N N . TYR A 1 187 ? 14.221 -0.870 2.584 1.00 86.00 187 TYR A N 1
ATOM 1487 C CA . TYR A 1 187 ? 15.188 -0.104 1.813 1.00 86.00 187 TYR A CA 1
ATOM 1488 C C . TYR A 1 187 ? 16.475 -0.909 1.608 1.00 86.00 187 TYR A C 1
ATOM 1490 O O . TYR A 1 187 ? 17.022 -1.466 2.555 1.00 86.00 187 TYR A O 1
ATOM 1498 N N . LYS A 1 188 ? 16.961 -0.967 0.365 1.00 81.94 188 LYS A N 1
ATOM 1499 C CA . LYS A 1 188 ? 18.186 -1.704 -0.008 1.00 81.94 188 LYS A CA 1
ATOM 1500 C C . LYS A 1 188 ? 19.291 -0.808 -0.572 1.00 81.94 188 LYS A C 1
ATOM 1502 O O . LYS A 1 188 ? 20.311 -1.323 -1.018 1.00 81.94 188 LYS A O 1
ATOM 1507 N N . GLY A 1 189 ? 19.068 0.503 -0.619 1.00 78.94 189 GLY A N 1
ATOM 1508 C CA . GLY A 1 189 ? 20.048 1.453 -1.134 1.00 78.94 189 GLY A CA 1
ATOM 1509 C C . GLY A 1 189 ? 21.030 1.937 -0.059 1.00 78.94 189 GLY A C 1
ATOM 1510 O O . GLY A 1 189 ? 20.895 1.590 1.117 1.00 78.94 189 GLY A O 1
ATOM 1511 N N . PRO A 1 190 ? 22.020 2.753 -0.450 1.00 77.50 190 PRO A N 1
ATOM 1512 C CA . PRO A 1 190 ? 23.055 3.244 0.457 1.00 77.50 190 PRO A CA 1
ATOM 1513 C C . PRO A 1 190 ? 22.637 4.478 1.279 1.00 77.50 190 PRO A C 1
ATOM 1515 O O . PRO A 1 190 ? 23.308 4.806 2.254 1.00 77.50 190 PRO A O 1
ATOM 1518 N N . ALA A 1 191 ? 21.560 5.189 0.914 1.00 83.38 191 ALA A N 1
ATOM 1519 C CA . ALA A 1 191 ? 21.213 6.463 1.547 1.00 83.38 191 ALA A CA 1
ATOM 1520 C C . ALA A 1 191 ? 20.657 6.274 2.971 1.00 83.38 191 ALA A C 1
ATOM 1522 O O . ALA A 1 191 ? 19.523 5.823 3.162 1.00 83.38 191 ALA A O 1
ATOM 1523 N N . LEU A 1 192 ? 21.439 6.680 3.978 1.00 83.56 192 LEU A N 1
ATOM 1524 C CA . LEU A 1 192 ? 21.090 6.528 5.396 1.00 83.56 192 LEU A CA 1
ATOM 1525 C C . LEU A 1 192 ? 19.770 7.220 5.761 1.00 83.56 192 LEU A C 1
ATOM 1527 O O . LEU A 1 192 ? 18.939 6.633 6.447 1.00 83.56 192 LEU A O 1
ATOM 1531 N N . THR A 1 193 ? 19.543 8.434 5.259 1.00 83.56 193 THR A N 1
ATOM 1532 C CA . THR A 1 193 ? 18.315 9.203 5.522 1.00 83.56 193 THR A CA 1
ATOM 1533 C C . THR A 1 193 ? 17.070 8.500 4.984 1.00 83.56 193 THR A C 1
ATOM 1535 O O . THR A 1 193 ? 16.023 8.491 5.627 1.00 83.56 193 THR A O 1
ATOM 1538 N N . THR A 1 194 ? 17.183 7.840 3.828 1.00 83.38 194 THR A N 1
ATOM 1539 C CA . THR A 1 194 ? 16.076 7.062 3.258 1.00 83.38 194 THR A CA 1
ATOM 1540 C C . THR A 1 194 ? 15.834 5.797 4.073 1.00 83.38 194 THR A C 1
ATOM 1542 O O . THR A 1 194 ? 14.685 5.475 4.367 1.00 83.38 194 THR A O 1
ATOM 1545 N N . ARG A 1 195 ? 16.898 5.116 4.514 1.00 88.06 195 ARG A N 1
ATOM 1546 C CA . ARG A 1 195 ? 16.785 3.966 5.419 1.00 88.06 195 ARG A CA 1
ATOM 1547 C C . ARG A 1 195 ? 16.055 4.325 6.716 1.00 88.06 195 ARG A C 1
ATOM 1549 O O . ARG A 1 195 ? 15.101 3.645 7.069 1.00 88.06 195 ARG A O 1
ATOM 1556 N N . GLN A 1 196 ? 16.445 5.423 7.362 1.00 87.25 196 GLN A N 1
ATOM 1557 C CA . GLN A 1 196 ? 15.806 5.912 8.589 1.00 87.25 196 GLN A CA 1
ATOM 1558 C C . GLN A 1 196 ? 14.310 6.195 8.390 1.00 87.25 196 GLN A C 1
ATOM 1560 O O . GLN A 1 196 ? 13.500 5.844 9.246 1.00 87.25 196 GLN A O 1
ATOM 1565 N N . ALA A 1 197 ? 13.922 6.762 7.243 1.00 85.12 197 ALA A N 1
ATOM 1566 C CA . ALA A 1 197 ? 12.514 6.976 6.915 1.00 85.12 197 ALA A CA 1
ATOM 1567 C C . ALA A 1 197 ? 11.737 5.652 6.767 1.00 85.12 197 ALA A C 1
ATOM 1569 O O . ALA A 1 197 ? 10.617 5.538 7.264 1.00 85.12 197 ALA A O 1
ATOM 1570 N N . TYR A 1 198 ? 12.328 4.637 6.124 1.00 89.62 198 TYR A N 1
ATOM 1571 C CA . TYR A 1 198 ? 11.736 3.295 6.061 1.00 89.62 198 TYR A CA 1
ATOM 1572 C C . TYR A 1 198 ? 11.595 2.673 7.455 1.00 89.62 198 TYR A C 1
ATOM 1574 O O . TYR A 1 198 ? 10.539 2.130 7.768 1.00 89.62 198 TYR A O 1
ATOM 1582 N N . ASP A 1 199 ? 12.619 2.783 8.301 1.00 89.88 199 ASP A N 1
ATOM 1583 C CA . ASP A 1 199 ? 12.615 2.216 9.651 1.00 89.88 199 ASP A CA 1
ATOM 1584 C C . ASP A 1 199 ? 11.546 2.870 10.544 1.00 89.88 199 ASP A C 1
ATOM 1586 O O . ASP A 1 199 ? 10.818 2.168 11.250 1.00 89.88 199 ASP A O 1
ATOM 1590 N N . ALA A 1 200 ? 11.376 4.194 10.457 1.00 87.94 200 ALA A N 1
ATOM 1591 C CA . ALA A 1 200 ? 10.329 4.923 11.176 1.00 87.94 200 ALA A CA 1
ATOM 1592 C C . ALA A 1 200 ? 8.918 4.464 10.771 1.00 87.94 200 ALA A C 1
ATOM 1594 O O . ALA A 1 200 ? 8.054 4.244 11.622 1.00 87.94 200 ALA A O 1
ATOM 1595 N N . VAL A 1 201 ? 8.693 4.265 9.472 1.00 89.25 201 VAL A N 1
ATOM 1596 C CA . VAL A 1 201 ? 7.422 3.764 8.927 1.00 89.25 201 VAL A CA 1
ATOM 1597 C C . VAL A 1 201 ? 7.182 2.314 9.346 1.00 89.25 201 VAL A C 1
ATOM 1599 O O . VAL A 1 201 ? 6.099 1.983 9.820 1.00 89.25 201 VAL A O 1
ATOM 1602 N N . ASN A 1 202 ? 8.209 1.468 9.271 1.00 92.06 202 ASN A N 1
ATOM 1603 C CA . ASN A 1 202 ? 8.146 0.074 9.706 1.00 92.06 202 ASN A CA 1
ATOM 1604 C C . ASN A 1 202 ? 7.810 -0.040 11.198 1.00 92.06 202 ASN A C 1
ATOM 1606 O O . ASN A 1 202 ? 7.035 -0.906 11.594 1.00 92.06 202 ASN A O 1
ATOM 1610 N N . ALA A 1 203 ? 8.346 0.850 12.035 1.00 90.31 203 ALA A N 1
ATOM 1611 C CA . ALA A 1 203 ? 7.997 0.906 13.451 1.00 90.31 203 ALA A CA 1
ATOM 1612 C C . ALA A 1 203 ? 6.526 1.294 13.686 1.00 90.31 203 ALA A C 1
ATOM 1614 O O . ALA A 1 203 ? 5.928 0.812 14.646 1.00 90.31 203 ALA A O 1
ATOM 1615 N N . ARG A 1 204 ? 5.935 2.138 12.829 1.00 89.69 204 ARG A N 1
ATOM 1616 C CA . ARG A 1 204 ? 4.500 2.468 12.887 1.00 89.69 204 ARG A CA 1
ATOM 1617 C C . ARG A 1 204 ? 3.639 1.285 12.431 1.00 89.69 204 ARG A C 1
ATOM 1619 O O . ARG A 1 204 ? 2.698 0.943 13.134 1.00 89.69 204 ARG A O 1
ATOM 1626 N N . PHE A 1 205 ? 4.009 0.600 11.344 1.00 91.31 205 PHE A N 1
ATOM 1627 C CA . PHE A 1 205 ? 3.307 -0.613 10.895 1.00 91.31 205 PHE A CA 1
ATOM 1628 C C . PHE A 1 205 ? 3.279 -1.713 11.957 1.00 91.31 205 PHE A C 1
ATOM 1630 O O . PHE A 1 205 ? 2.244 -2.333 12.151 1.00 91.31 205 PHE A O 1
ATOM 1637 N N . ARG A 1 206 ? 4.375 -1.925 12.695 1.00 91.19 206 ARG A N 1
ATOM 1638 C CA . ARG A 1 206 ? 4.390 -2.902 13.799 1.00 91.19 206 ARG A CA 1
ATOM 1639 C C . ARG A 1 206 ? 3.449 -2.531 14.936 1.00 91.19 206 ARG A C 1
ATOM 1641 O O . ARG A 1 206 ? 2.784 -3.397 15.483 1.00 91.19 206 ARG A O 1
ATOM 1648 N N . ARG A 1 207 ? 3.407 -1.247 15.303 1.00 89.88 207 ARG A N 1
ATOM 1649 C CA . ARG A 1 207 ? 2.518 -0.764 16.369 1.00 89.88 207 ARG A CA 1
ATOM 1650 C C . ARG A 1 207 ? 1.053 -0.824 15.965 1.00 89.88 207 ARG A C 1
ATOM 1652 O O . ARG A 1 207 ? 0.202 -0.995 16.827 1.00 89.88 207 ARG A O 1
ATOM 1659 N N . GLN A 1 208 ? 0.771 -0.644 14.678 1.00 89.75 208 GLN A N 1
ATOM 1660 C CA . GLN A 1 208 ? -0.589 -0.602 14.169 1.00 89.75 208 GLN A CA 1
ATOM 1661 C C . GLN A 1 208 ? -0.683 -1.290 12.797 1.00 89.75 208 GLN A C 1
ATOM 1663 O O . GLN A 1 208 ? -0.624 -0.624 11.758 1.00 89.75 208 GLN A O 1
ATOM 1668 N N . PRO A 1 209 ? -0.828 -2.629 12.779 1.00 91.50 209 PRO A N 1
ATOM 1669 C CA . PRO A 1 209 ? -0.739 -3.439 11.560 1.00 91.50 209 PRO A CA 1
ATOM 1670 C C . PRO A 1 209 ? -1.765 -3.0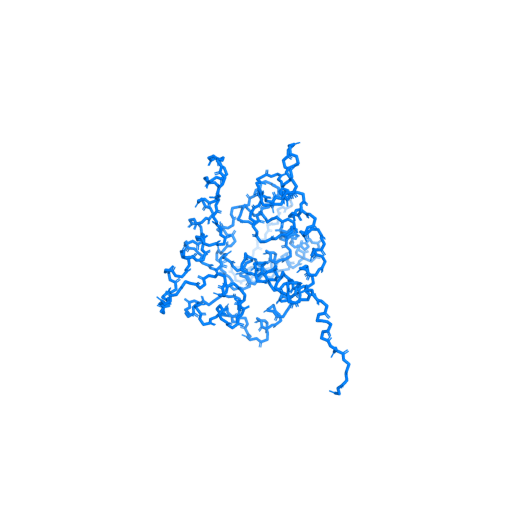95 10.483 1.00 91.50 209 PRO A C 1
ATOM 1672 O O . PRO A 1 209 ? -1.438 -3.166 9.300 1.00 91.50 209 PRO A O 1
ATOM 1675 N N . ALA A 1 210 ? -2.954 -2.627 10.872 1.00 91.00 210 ALA A N 1
ATOM 1676 C CA . ALA A 1 210 ? -3.985 -2.145 9.951 1.00 91.00 210 ALA A CA 1
ATOM 1677 C C . ALA A 1 210 ? -3.459 -1.102 8.945 1.00 91.00 210 ALA A C 1
ATOM 1679 O O .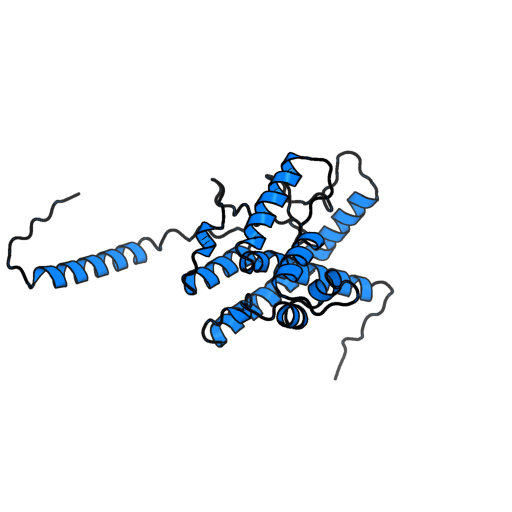 ALA A 1 210 ? -3.887 -1.077 7.792 1.00 91.00 210 ALA A O 1
ATOM 1680 N N . LEU A 1 211 ? -2.461 -0.292 9.330 1.00 91.00 211 LEU A N 1
ATOM 1681 C CA . LEU A 1 211 ? -1.818 0.689 8.448 1.00 91.00 211 LEU A CA 1
ATOM 1682 C C . LEU A 1 211 ? -1.147 0.061 7.214 1.00 91.00 211 LEU A C 1
ATOM 1684 O O . LEU A 1 211 ? -0.846 0.784 6.260 1.00 91.00 211 LEU A O 1
ATOM 1688 N N . LEU A 1 212 ? -0.903 -1.253 7.201 1.00 92.94 212 LEU A N 1
ATOM 1689 C CA . LEU A 1 212 ? -0.373 -1.971 6.043 1.00 92.94 212 LEU A CA 1
ATOM 1690 C C . LEU A 1 212 ? -1.385 -2.091 4.903 1.00 92.94 212 LEU A C 1
ATOM 1692 O O . LEU A 1 212 ? -0.961 -2.315 3.769 1.00 92.94 212 LEU A O 1
ATOM 1696 N N . TRP A 1 213 ? -2.688 -1.938 5.154 1.00 94.44 213 TRP A N 1
ATOM 1697 C CA . TRP A 1 213 ? -3.707 -2.240 4.151 1.00 94.44 213 TRP A CA 1
ATOM 1698 C C . TRP A 1 213 ? -3.518 -1.507 2.808 1.00 94.44 213 TRP A C 1
ATOM 1700 O O . TRP A 1 213 ? -3.485 -2.201 1.785 1.00 94.44 213 TRP A O 1
ATOM 1710 N N . PRO A 1 214 ? -3.275 -0.175 2.750 1.00 93.88 214 PRO A N 1
ATOM 1711 C CA . PRO A 1 214 ? -3.036 0.501 1.471 1.00 93.88 214 PRO A CA 1
ATOM 1712 C C . PRO A 1 214 ? -1.812 -0.052 0.727 1.00 93.88 214 PRO A C 1
ATOM 1714 O O . PRO A 1 214 ? -1.822 -0.203 -0.497 1.00 93.88 214 PRO A O 1
ATOM 1717 N N . LEU A 1 215 ? -0.754 -0.406 1.467 1.00 95.06 215 LEU A N 1
ATOM 1718 C CA . LEU A 1 215 ? 0.458 -0.996 0.902 1.00 95.06 215 LEU A CA 1
ATOM 1719 C C . LEU A 1 215 ? 0.181 -2.394 0.337 1.00 95.06 215 LEU A C 1
ATOM 1721 O O . LEU A 1 215 ? 0.623 -2.692 -0.774 1.00 95.06 215 LEU A O 1
ATOM 1725 N N . LEU A 1 216 ? -0.561 -3.230 1.066 1.00 96.25 216 LEU A N 1
ATOM 1726 C CA . LEU A 1 216 ? -0.927 -4.582 0.640 1.00 96.25 216 LEU A CA 1
ATOM 1727 C C . LEU A 1 216 ? -1.841 -4.557 -0.586 1.00 96.25 216 LEU A C 1
ATOM 1729 O O . LEU A 1 216 ? -1.620 -5.326 -1.517 1.00 96.25 216 LEU A O 1
ATOM 1733 N N . LEU A 1 217 ? -2.820 -3.649 -0.625 1.00 96.56 217 LEU A N 1
ATOM 1734 C CA . LEU A 1 217 ? -3.709 -3.467 -1.774 1.00 96.56 217 LEU A CA 1
ATOM 1735 C C . LEU A 1 217 ? -2.917 -3.099 -3.040 1.00 96.56 217 LEU A C 1
ATOM 1737 O O . LEU A 1 217 ? -3.074 -3.736 -4.083 1.00 96.56 217 LEU A O 1
ATOM 1741 N N . ARG A 1 218 ? -2.007 -2.115 -2.952 1.00 96.06 218 ARG A N 1
ATOM 1742 C CA . ARG A 1 218 ? -1.133 -1.758 -4.085 1.00 96.06 218 ARG A CA 1
ATOM 1743 C C . ARG A 1 218 ? -0.203 -2.901 -4.480 1.00 96.06 218 ARG A C 1
ATOM 1745 O O . ARG A 1 218 ? 0.035 -3.101 -5.673 1.00 96.06 218 ARG A O 1
ATOM 1752 N N . ALA A 1 219 ? 0.372 -3.606 -3.505 1.00 96.44 219 ALA A N 1
ATOM 1753 C CA . ALA A 1 219 ? 1.294 -4.707 -3.764 1.00 96.44 219 ALA A CA 1
ATOM 1754 C C . ALA A 1 219 ? 0.588 -5.825 -4.531 1.00 96.44 219 ALA A C 1
ATOM 1756 O O . ALA A 1 219 ? 1.079 -6.244 -5.578 1.00 96.44 219 ALA A O 1
ATOM 1757 N N . GLU A 1 220 ? -0.596 -6.220 -4.070 1.00 97.19 220 GLU A N 1
ATOM 1758 C CA . GLU A 1 220 ? -1.423 -7.239 -4.705 1.00 97.19 220 GLU A CA 1
ATOM 1759 C C . GLU A 1 220 ? -1.801 -6.854 -6.134 1.00 97.19 220 GLU A C 1
ATOM 1761 O O . GLU A 1 220 ? -1.513 -7.603 -7.067 1.00 97.19 220 GLU A O 1
ATOM 1766 N N . ALA A 1 221 ? -2.354 -5.653 -6.336 1.00 97.19 221 ALA A N 1
ATOM 1767 C CA . ALA A 1 221 ? -2.761 -5.195 -7.661 1.00 97.19 221 ALA A CA 1
ATOM 1768 C C . ALA A 1 221 ? -1.587 -5.172 -8.654 1.00 97.19 221 ALA A C 1
ATOM 1770 O O . ALA A 1 221 ? -1.718 -5.577 -9.813 1.00 97.19 221 ALA A O 1
ATOM 1771 N N . TRP A 1 222 ? -0.410 -4.734 -8.205 1.00 95.69 222 TRP A N 1
ATOM 1772 C CA . TRP A 1 222 ? 0.777 -4.716 -9.049 1.00 95.69 222 TRP A CA 1
ATOM 1773 C C . TRP A 1 222 ? 1.307 -6.124 -9.353 1.00 95.69 222 TRP A C 1
ATOM 1775 O O . TRP A 1 222 ? 1.660 -6.416 -10.500 1.00 95.69 222 TRP A O 1
ATOM 1785 N N . LEU A 1 223 ? 1.393 -6.997 -8.343 1.00 94.81 223 LEU A N 1
ATOM 1786 C CA . LEU A 1 223 ? 1.864 -8.372 -8.511 1.00 94.81 223 LEU A CA 1
ATOM 1787 C C . LEU A 1 223 ? 0.927 -9.165 -9.430 1.00 94.81 223 LEU A C 1
ATOM 1789 O O . LEU A 1 223 ? 1.424 -9.826 -10.342 1.00 94.81 223 LEU A O 1
ATOM 1793 N N . ALA A 1 224 ? -0.391 -9.000 -9.286 1.00 95.19 224 ALA A N 1
ATOM 1794 C CA . ALA A 1 224 ? -1.399 -9.586 -10.167 1.00 95.19 224 ALA A CA 1
ATOM 1795 C C . ALA A 1 224 ? -1.138 -9.232 -11.636 1.00 95.19 224 ALA A C 1
ATOM 1797 O O . ALA A 1 224 ? -0.943 -10.106 -12.482 1.00 95.19 224 ALA A O 1
ATOM 1798 N N . VAL A 1 225 ? -1.039 -7.937 -11.941 1.00 95.44 225 VAL A N 1
ATOM 1799 C CA . VAL A 1 225 ? -0.833 -7.442 -13.310 1.00 95.44 225 VAL A CA 1
ATOM 1800 C C . VAL A 1 225 ? 0.521 -7.877 -13.873 1.00 95.44 225 VAL A C 1
ATOM 1802 O O . VAL A 1 225 ? 0.635 -8.261 -15.044 1.00 95.44 225 VAL A O 1
ATOM 1805 N N . ARG A 1 226 ? 1.571 -7.861 -13.048 1.00 91.75 226 ARG A N 1
ATOM 1806 C CA . ARG A 1 226 ? 2.902 -8.340 -13.437 1.00 91.75 226 ARG A CA 1
ATOM 1807 C C . ARG A 1 226 ? 2.884 -9.832 -13.768 1.00 91.75 226 ARG A C 1
ATOM 1809 O O . ARG A 1 226 ? 3.492 -10.229 -14.766 1.00 91.75 226 ARG A O 1
ATOM 1816 N N . ASN A 1 227 ? 2.212 -10.642 -12.956 1.00 91.00 227 ASN A N 1
ATOM 1817 C CA . ASN A 1 227 ? 2.117 -12.087 -13.138 1.00 91.00 227 ASN A CA 1
ATOM 1818 C C . ASN A 1 227 ? 1.258 -12.440 -14.357 1.00 91.00 227 ASN A C 1
ATOM 1820 O O . ASN A 1 227 ? 1.699 -13.229 -15.189 1.00 91.00 227 ASN A O 1
ATOM 1824 N N . GLN A 1 228 ? 0.122 -11.767 -14.558 1.00 90.12 228 GLN A N 1
ATOM 1825 C CA . GLN A 1 228 ? -0.690 -11.895 -15.774 1.00 90.12 228 GLN A CA 1
ATOM 1826 C C . GLN A 1 228 ? 0.124 -11.575 -17.034 1.00 90.12 228 GLN A C 1
ATOM 1828 O O . GLN A 1 228 ? 0.120 -12.333 -18.004 1.00 90.12 228 GLN A O 1
ATOM 1833 N N . ARG A 1 229 ? 0.899 -10.482 -17.025 1.00 86.25 229 ARG A N 1
ATOM 1834 C CA . ARG A 1 229 ? 1.757 -10.138 -18.167 1.00 86.25 229 ARG A CA 1
ATOM 1835 C C . ARG A 1 229 ? 2.850 -11.176 -18.418 1.00 86.25 229 ARG A C 1
ATOM 1837 O O . ARG A 1 229 ? 3.162 -11.428 -19.578 1.00 86.25 229 ARG A O 1
ATOM 1844 N N . ARG A 1 230 ? 3.434 -11.757 -17.365 1.00 83.75 230 ARG A N 1
ATOM 1845 C CA . ARG A 1 230 ? 4.418 -12.847 -17.477 1.00 83.75 230 ARG A CA 1
ATOM 1846 C C . ARG A 1 230 ? 3.800 -14.120 -18.046 1.00 83.75 230 ARG A C 1
ATOM 1848 O O . ARG A 1 230 ? 4.413 -14.730 -18.909 1.00 83.75 230 ARG A O 1
ATOM 1855 N N . ALA A 1 231 ? 2.592 -14.482 -17.622 1.00 80.88 231 ALA A N 1
ATOM 1856 C CA . ALA A 1 231 ? 1.868 -15.626 -18.174 1.00 80.88 231 ALA A CA 1
ATOM 1857 C C . ALA A 1 231 ? 1.533 -15.437 -19.667 1.00 80.88 231 ALA A C 1
ATOM 1859 O O . ALA A 1 231 ? 1.569 -16.390 -20.441 1.00 80.88 231 ALA A O 1
ATOM 1860 N N . ASN A 1 232 ? 1.284 -14.191 -20.082 1.00 73.31 232 ASN A N 1
ATOM 1861 C CA . ASN A 1 232 ? 0.994 -13.826 -21.471 1.00 73.31 232 ASN A CA 1
ATOM 1862 C C . ASN A 1 232 ? 2.256 -13.592 -22.332 1.00 73.31 232 ASN A C 1
ATOM 1864 O O . ASN A 1 232 ? 2.149 -13.355 -23.540 1.00 73.31 232 ASN A O 1
ATOM 1868 N N . TRP A 1 233 ? 3.459 -13.642 -21.748 1.00 61.78 233 TRP A N 1
ATOM 1869 C CA . TRP A 1 233 ? 4.720 -13.566 -22.490 1.00 61.78 233 TRP A CA 1
ATOM 1870 C C . TRP A 1 233 ? 4.979 -14.905 -23.193 1.00 61.78 233 TRP A C 1
ATOM 1872 O O . TRP A 1 233 ? 5.188 -15.922 -22.543 1.00 61.78 233 TRP A O 1
ATOM 1882 N N . GLY A 1 234 ? 4.947 -14.903 -24.530 1.00 55.53 234 GLY A N 1
ATOM 1883 C CA . GLY A 1 234 ? 5.111 -16.110 -25.357 1.00 55.53 234 GLY A CA 1
ATOM 1884 C C . GLY A 1 234 ? 3.891 -16.498 -26.200 1.00 55.53 234 GLY A C 1
ATOM 1885 O O . GLY A 1 234 ? 3.895 -17.560 -26.809 1.00 55.53 234 GLY A O 1
ATOM 1886 N N . GLY A 1 235 ? 2.848 -15.662 -26.272 1.00 46.44 235 GLY A N 1
ATOM 1887 C CA . GLY A 1 235 ? 1.765 -15.863 -27.243 1.00 46.44 235 GLY A CA 1
ATOM 1888 C C . GLY A 1 235 ? 0.687 -16.868 -26.830 1.00 46.44 235 GLY A C 1
ATOM 1889 O O . GLY A 1 235 ? -0.145 -17.221 -27.664 1.00 46.44 235 GLY A O 1
ATOM 1890 N N . ARG A 1 236 ? 0.610 -17.263 -25.551 1.00 48.09 236 ARG A N 1
ATOM 1891 C CA . ARG A 1 236 ? -0.617 -17.858 -24.998 1.00 48.09 236 ARG A CA 1
ATOM 1892 C C . ARG A 1 236 ? -1.691 -16.775 -24.888 1.00 48.09 236 ARG A C 1
ATOM 1894 O O . ARG A 1 236 ? -1.978 -16.248 -23.821 1.00 48.09 236 ARG A O 1
ATOM 1901 N N . ARG A 1 237 ? -2.268 -16.413 -26.035 1.00 48.38 237 ARG A N 1
ATOM 1902 C CA . ARG A 1 237 ? -3.604 -15.829 -26.104 1.00 48.38 237 ARG A CA 1
ATOM 1903 C C . ARG A 1 237 ? -4.532 -16.908 -25.561 1.00 48.38 237 ARG A C 1
ATOM 1905 O O . ARG A 1 237 ? -4.908 -17.803 -26.312 1.00 48.38 237 ARG A O 1
ATOM 1912 N N . ASN A 1 238 ? -4.848 -16.874 -24.267 1.00 45.03 238 ASN A N 1
ATOM 1913 C CA . ASN A 1 238 ? -6.018 -17.603 -23.801 1.00 45.03 238 ASN A CA 1
ATOM 1914 C C . ASN A 1 238 ? -7.180 -17.091 -24.649 1.00 45.03 238 ASN A C 1
ATOM 1916 O O . ASN A 1 238 ? -7.480 -15.895 -24.642 1.00 45.03 238 ASN A O 1
ATOM 1920 N N . GLN A 1 239 ? -7.725 -17.987 -25.467 1.00 39.78 239 GLN A N 1
ATOM 1921 C CA . GLN A 1 239 ? -8.926 -17.760 -26.245 1.00 39.78 239 GLN A CA 1
ATOM 1922 C C . GLN A 1 239 ? -10.047 -17.480 -25.245 1.00 39.78 239 GLN A C 1
ATOM 1924 O O . GLN A 1 239 ? -10.684 -18.390 -24.731 1.00 39.78 239 GLN A O 1
ATOM 1929 N N . LEU A 1 240 ? -10.252 -16.208 -24.919 1.00 46.06 240 LEU A N 1
ATOM 1930 C CA . LEU A 1 240 ? -11.523 -15.741 -24.395 1.00 46.06 240 LEU A CA 1
ATOM 1931 C C . LEU A 1 240 ? -12.461 -15.610 -25.594 1.00 46.06 240 LEU A C 1
ATOM 1933 O O . LEU A 1 240 ? -12.635 -14.524 -26.137 1.00 46.06 240 LEU A O 1
ATOM 1937 N N . THR A 1 241 ? -13.016 -16.740 -26.027 1.00 40.19 241 THR A N 1
ATOM 1938 C CA . THR A 1 241 ? -14.173 -16.798 -26.923 1.00 40.19 241 THR A CA 1
ATOM 1939 C C . THR A 1 241 ? -15.016 -18.022 -26.576 1.00 40.19 241 THR A C 1
ATOM 1941 O O . THR A 1 241 ? -14.629 -19.131 -26.927 1.00 40.19 241 THR A O 1
ATOM 1944 N N . GLY A 1 242 ? -16.147 -17.757 -25.909 1.00 40.19 242 GLY A N 1
ATOM 1945 C CA . GLY A 1 242 ? -17.426 -18.482 -25.975 1.00 40.19 242 GLY A CA 1
ATOM 1946 C C . GLY A 1 242 ? -17.464 -19.923 -25.467 1.00 40.19 242 GLY A C 1
ATOM 1947 O O . GLY A 1 242 ? -16.946 -20.809 -26.132 1.00 40.19 242 GLY A O 1
ATOM 1948 N N . VAL A 1 243 ? -18.152 -20.170 -24.347 1.00 36.09 243 VAL A N 1
ATOM 1949 C CA . VAL A 1 243 ? -19.607 -20.439 -24.260 1.00 36.09 243 VAL A CA 1
ATOM 1950 C C . VAL A 1 243 ? -20.088 -19.981 -22.886 1.00 36.09 243 VAL A C 1
ATOM 1952 O O . VAL A 1 243 ? -19.323 -20.185 -21.918 1.00 36.09 243 VAL A O 1
#

Sequence (243 aa):
MPAYVFSGREHGCAELIAIGSAMGAIFEFSRHPPRSPQYSDVAEVSAFLQVYDQLRSPLREACGWTETGVCELYQFCAYCWRRSAAGKSLCDHHAVDGERSSASTARYQAGRRLLGAFERQRDAMLTREILEFHERDMEVGVIFPDQGLWAWLCERRPHVAEEVQVRAAPWSDEPLIDHMIGRLHTYKGPALTTRQAYDAVNARFRRQPALLWPLLLRAEAWLAVRNQRRANWGGRRNQLTGV

Radius of gyration: 23.33 Å; chains: 1; bounding box: 60×64×62 Å